Protein 3QWG (pdb70)

Secondary structure (DSSP, 8-state):
--HHHHHHHHHHHSS-TTT-SPPHHHHHHHHHHTT----HHHHHHHHHTSS----HHHHHHHHHHTTS-THHHH-HHHHHHHHHHHHHHHHH-/--HHHHHHHHHHH-S-TTT-PPPHHHHHHHHHHTT----HHHHHHHHTTS-----HHHHHHHHHHHTS-THHHH-HHHHHHHHHHHHHH-

Sequence (183 aa):
TTFAARLNRLFDTVYPPGRGPHTSAEVIAALKAEGITMSAPYLSQLRSSGNRTNPSGATMAALANFFRIKAAYFTDDEYYEKLDKELQWLCTMRTTFAARLNRLFDTVYPPGRGPHTSAEVIAALKAEGITMSAPYLSQLRSGNRTNPSGATMAALANFFRIKAAYFTDDEYYEKLDKELQWLC

InterPro domains:
  IPR001387 Cro/C1-type, helix-turn-helix domain [PS50943] (35-75)
  IPR010982 Lambda repressor-like, DNA-binding domain superfamily [G3DSA:1.10.260.40] (1-92)

Nearest PDB structures (foldseek):
  3qwg-assembly1_A  TM=1.011E+00  e=1.234E-15  Mycobacterium tuberculosis
  3qf3-assembly2_B  TM=9.499E-01  e=9.119E-14  Mycobacterium tuberculosis
  3r1f-assembly1_A  TM=9.410E-01  e=1.158E-13  Mycobacterium tuberculosis
  3r1f-assembly8_O  TM=9.699E-01  e=5.477E-13  Mycobacterium tuberculosis
  3qyx-assembly1_D  TM=9.529E-01  e=1.191E-12  Mycobacterium tuberculosis H37Rv

Structure (mmCIF, N/CA/C/O backbone):
data_3QWG
#
_entry.id   3QWG
#
_cell.length_a   46.460
_cell.length_b   55.370
_cell.length_c   76.550
_cell.angle_alpha   90.00
_cell.angle_beta   90.00
_cell.angle_gamma   90.00
#
_symmetry.space_group_name_H-M   'P 21 21 21'
#
loop_
_entity.id
_entity.type
_entity.pdbx_description
1 polymer 'ESX-1 secretion-associated regulator EspR'
2 water water
#
loop_
_atom_site.group_PDB
_atom_site.id
_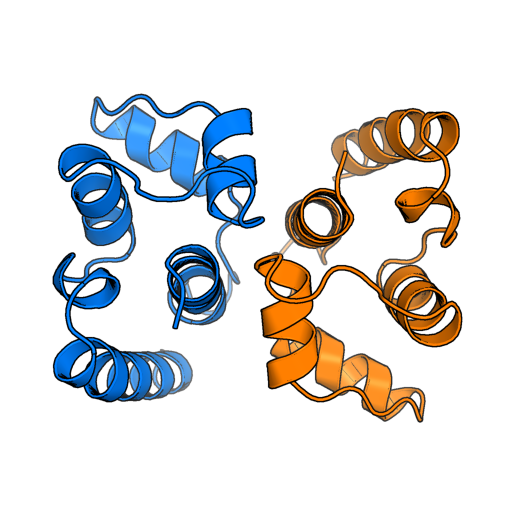atom_site.type_symbol
_atom_site.label_atom_id
_atom_site.label_alt_id
_atom_site.label_comp_id
_atom_site.label_asym_id
_atom_site.label_entity_id
_atom_site.label_seq_id
_atom_site.pdbx_PDB_ins_code
_atom_site.Cartn_x
_atom_site.Cartn_y
_atom_site.Cartn_z
_atom_site.occupancy
_atom_site.B_iso_or_equiv
_atom_site.auth_seq_id
_atom_site.auth_comp_id
_atom_site.auth_asym_id
_atom_site.auth_atom_id
_atom_site.pdbx_PDB_model_num
ATOM 1 N N . THR A 1 4 ? 10.612 -9.385 1.823 1.00 58.62 4 THR A N 1
ATOM 2 C CA . THR A 1 4 ? 10.439 -10.020 0.514 1.00 49.04 4 THR A CA 1
ATOM 3 C C . THR A 1 4 ? 11.464 -9.483 -0.494 1.00 39.14 4 THR A C 1
ATOM 4 O O . THR A 1 4 ? 11.633 -8.273 -0.651 1.00 35.23 4 THR A O 1
ATOM 8 N N . THR A 1 5 ? 12.155 -10.398 -1.163 1.00 36.38 5 THR A N 1
ATOM 9 C CA . THR A 1 5 ? 13.224 -10.043 -2.085 1.00 30.94 5 THR A CA 1
ATOM 10 C C . THR A 1 5 ? 12.667 -9.441 -3.380 1.00 25.49 5 THR A C 1
ATOM 11 O O . THR A 1 5 ? 11.476 -9.538 -3.660 1.00 26.89 5 THR A O 1
ATOM 15 N N . PHE A 1 6 ? 13.534 -8.821 -4.169 1.00 29.33 6 PHE A N 1
ATOM 16 C CA . PHE A 1 6 ? 13.098 -8.200 -5.409 1.00 23.01 6 PHE A CA 1
ATOM 17 C C . PHE A 1 6 ? 12.486 -9.214 -6.370 1.00 22.56 6 PHE A C 1
ATOM 18 O O . PHE A 1 6 ? 11.454 -8.939 -6.999 1.00 24.68 6 PHE A O 1
ATOM 26 N N . ALA A 1 7 ? 13.136 -10.370 -6.485 1.00 21.06 7 ALA A N 1
ATOM 27 C CA . ALA A 1 7 ? 12.693 -11.436 -7.374 1.00 29.60 7 ALA A CA 1
ATOM 28 C C . ALA A 1 7 ? 11.299 -11.948 -7.006 1.00 17.37 7 ALA A C 1
ATOM 29 O O . ALA A 1 7 ? 10.463 -12.171 -7.877 1.00 23.95 7 ALA A O 1
ATOM 31 N N . ALA A 1 8 ? 11.046 -12.149 -5.719 1.00 17.73 8 ALA A N 1
ATOM 32 C CA . ALA A 1 8 ? 9.729 -12.602 -5.308 1.00 18.18 8 ALA A CA 1
ATOM 33 C C . ALA A 1 8 ? 8.671 -11.549 -5.656 1.00 19.47 8 ALA A C 1
ATOM 34 O O . ALA A 1 8 ? 7.586 -11.877 -6.131 1.00 24.42 8 ALA A O 1
ATOM 36 N N . ARG A 1 9 ? 8.992 -10.282 -5.419 1.00 19.47 9 ARG A N 1
ATOM 37 C CA . ARG A 1 9 ? 8.068 -9.189 -5.720 1.00 19.78 9 ARG A CA 1
ATOM 38 C C . ARG A 1 9 ? 7.805 -9.085 -7.224 1.00 18.51 9 ARG A C 1
ATOM 39 O O . ARG A 1 9 ? 6.667 -8.926 -7.656 1.00 18.44 9 ARG A O 1
ATOM 47 N N . LEU A 1 10 ? 8.855 -9.186 -8.021 1.00 17.06 10 LEU A N 1
ATOM 48 C CA . LEU A 1 10 ? 8.692 -9.126 -9.475 1.00 19.63 10 LEU A CA 1
ATOM 49 C C . LEU A 1 10 ? 7.856 -10.313 -9.964 1.00 19.52 10 LEU A C 1
ATOM 50 O O . LEU A 1 10 ? 6.959 -10.148 -10.770 1.00 19.23 10 LEU A O 1
ATOM 55 N N . ASN A 1 11 ? 8.144 -11.504 -9.455 1.00 19.96 11 ASN A N 1
ATOM 56 C CA . ASN A 1 11 ? 7.373 -12.687 -9.839 1.00 18.96 11 ASN A CA 1
ATOM 57 C C . ASN A 1 11 ? 5.921 -12.549 -9.420 1.00 16.30 11 ASN A C 1
ATOM 58 O O . ASN A 1 11 ? 5.022 -13.020 -10.098 1.00 18.48 11 ASN A O 1
ATOM 63 N N . ARG A 1 12 ? 5.711 -11.899 -8.284 1.00 16.68 12 ARG A N 1
ATOM 64 C CA . ARG A 1 12 ? 4.370 -11.572 -7.822 1.00 16.89 12 ARG A CA 1
ATOM 65 C C . ARG A 1 12 ? 3.620 -10.735 -8.856 1.00 18.10 12 ARG A C 1
ATOM 66 O O . ARG A 1 12 ? 2.503 -11.048 -9.189 1.00 18.75 12 ARG A O 1
ATOM 74 N N . LEU A 1 13 ? 4.262 -9.701 -9.391 1.00 17.54 13 LEU A N 1
ATOM 75 C CA . LEU A 1 13 ? 3.650 -8.865 -10.434 1.00 16.81 13 LEU A CA 1
ATOM 76 C C . LEU A 1 13 ? 3.313 -9.677 -11.689 1.00 17.30 13 LEU A C 1
ATOM 77 O O . LEU A 1 13 ? 2.232 -9.560 -12.241 1.00 16.72 13 LEU A O 1
ATOM 82 N N . PHE A 1 14 ? 4.239 -10.522 -12.129 1.00 16.42 14 PHE A N 1
ATOM 83 C CA . PHE A 1 14 ? 3.963 -11.398 -13.267 1.00 18.42 14 PHE A CA 1
ATOM 84 C C . PHE A 1 14 ? 2.722 -12.245 -13.039 1.00 15.71 14 PHE A C 1
ATOM 85 O O . PHE A 1 14 ? 1.948 -12.479 -13.961 1.00 19.29 14 PHE A O 1
ATOM 93 N N . ASP A 1 15 ? 2.541 -12.696 -11.802 1.00 17.22 15 ASP A N 1
ATOM 94 C CA . ASP A 1 15 ? 1.420 -13.562 -11.449 1.00 21.08 15 ASP A CA 1
ATOM 95 C C . ASP A 1 15 ? 0.089 -12.831 -11.211 1.00 25.12 15 ASP A C 1
ATOM 96 O O . ASP A 1 15 ? -0.959 -13.463 -11.134 1.00 28.15 15 ASP A O 1
ATOM 101 N N . THR A 1 16 ? 0.118 -11.512 -11.065 1.00 18.73 16 THR A N 1
ATOM 102 C CA . THR A 1 16 ? -1.096 -10.811 -10.668 1.00 16.29 16 THR A CA 1
ATOM 103 C C . THR A 1 16 ? -1.503 -9.641 -11.565 1.00 26.89 16 THR A C 1
ATOM 104 O O . THR A 1 16 ? -2.655 -9.185 -11.508 1.00 28.22 16 THR A O 1
ATOM 108 N N . VAL A 1 17 ? -0.567 -9.136 -12.364 1.00 17.92 17 VAL A N 1
ATOM 109 C CA . VAL A 1 17 ? -0.879 -8.022 -13.259 1.00 19.27 17 VAL A CA 1
ATOM 110 C C . VAL A 1 17 ? -0.719 -8.484 -14.696 1.00 24.60 17 VAL A C 1
ATOM 111 O O . VAL A 1 17 ? 0.397 -8.577 -15.218 1.00 15.63 17 VAL A O 1
ATOM 115 N N . TYR A 1 18 ? -1.850 -8.777 -15.329 1.00 14.89 18 TYR A N 1
ATOM 116 C CA . TYR A 1 18 ? -1.842 -9.236 -16.714 1.00 14.66 18 TYR A CA 1
ATOM 117 C C . TYR A 1 18 ? -3.220 -9.083 -17.331 1.00 20.74 18 TYR A C 1
ATOM 118 O O . TYR A 1 18 ? -4.215 -8.934 -16.616 1.00 20.70 18 TYR A O 1
ATOM 127 N N . PRO A 1 19 ? -3.284 -9.156 -18.663 1.00 15.66 19 PRO A N 1
ATOM 128 C CA . PRO A 1 19 ? -4.565 -8.995 -19.351 1.00 17.41 19 PRO A CA 1
ATOM 129 C C . PRO A 1 19 ? -5.481 -10.176 -19.040 1.00 19.81 19 PRO A C 1
ATOM 130 O O . PRO A 1 19 ? -5.109 -11.321 -19.280 1.00 26.87 19 PRO A O 1
ATOM 134 N N . PRO A 1 20 ? -6.673 -9.897 -18.511 1.00 22.83 20 PRO A N 1
ATOM 135 C CA . PRO A 1 20 ? -7.610 -10.995 -18.241 1.00 27.74 20 PRO A CA 1
ATOM 136 C C . PRO A 1 20 ? -8.020 -11.617 -19.571 1.00 35.85 20 PRO A C 1
ATOM 137 O O . PRO A 1 20 ? -8.044 -10.936 -20.599 1.00 40.35 20 PRO A O 1
ATOM 141 N N . GLY A 1 21 ? -8.313 -12.903 -19.579 1.00 35.84 21 GLY A N 1
ATOM 142 C CA . GLY A 1 21 ? -8.563 -13.531 -20.858 1.00 62.60 21 GLY A CA 1
ATOM 143 C C . GLY A 1 21 ? -7.375 -13.300 -21.778 1.00 67.92 21 GLY A C 1
ATOM 144 O O . GLY A 1 21 ? -7.528 -13.004 -22.964 1.00 65.37 21 GLY A O 1
ATOM 145 N N . ARG A 1 22 ? -6.182 -13.392 -21.200 1.00 68.91 22 ARG A N 1
ATOM 146 C CA . ARG A 1 22 ? -4.972 -13.630 -21.969 1.00 62.83 22 ARG A CA 1
ATOM 147 C C . ARG A 1 22 ? -4.196 -14.507 -21.001 1.00 60.20 22 ARG A C 1
ATOM 148 O O . ARG A 1 22 ? -4.059 -15.698 -21.214 1.00 70.72 22 ARG A O 1
ATOM 156 N N . GLY A 1 23 ? -3.699 -13.921 -19.923 1.00 55.11 23 GLY A N 1
ATOM 157 C CA . GLY A 1 23 ? -2.839 -14.649 -19.008 1.00 34.04 23 GLY A CA 1
ATOM 158 C C . GLY A 1 23 ? -1.589 -13.842 -18.725 1.00 30.17 23 GLY A C 1
ATOM 159 O O . GLY A 1 23 ? -1.380 -12.800 -19.328 1.00 26.85 23 GLY A O 1
ATOM 160 N N . PRO A 1 24 ? -0.751 -14.327 -17.801 1.00 28.80 24 PRO A N 1
ATOM 161 C CA . PRO A 1 24 ? 0.483 -13.647 -17.421 1.00 31.10 24 PRO A CA 1
ATOM 162 C C . PRO A 1 24 ? 1.341 -13.293 -18.630 1.00 25.31 24 PRO A C 1
ATOM 163 O O . PRO A 1 24 ? 1.429 -14.060 -19.594 1.00 24.58 24 PRO A O 1
ATOM 167 N N . HIS A 1 25 ? 1.968 -12.150 -18.575 1.00 17.16 25 HIS A N 1
ATOM 168 C CA . HIS A 1 25 ? 2.905 -11.799 -19.594 1.00 19.15 25 HIS A CA 1
ATOM 169 C C . HIS A 1 25 ? 4.098 -12.749 -19.553 1.00 26.00 25 HIS A C 1
ATOM 170 O O . HIS A 1 25 ? 4.473 -13.176 -18.515 1.00 19.60 25 HIS A O 1
ATOM 177 N N . THR A 1 26 ? 4.704 -13.016 -20.701 1.00 18.80 26 THR A N 1
ATOM 178 C CA . THR A 1 26 ? 6.003 -13.682 -20.728 1.00 20.88 26 THR A CA 1
ATOM 179 C C . THR A 1 26 ? 7.116 -12.658 -20.507 1.00 22.05 26 THR A C 1
ATOM 180 O O . THR A 1 26 ? 6.942 -11.475 -20.765 1.00 19.17 26 THR A O 1
ATOM 184 N N . SER A 1 27 ? 8.273 -13.120 -20.044 1.00 22.44 27 SER A N 1
ATOM 185 C CA . SER A 1 27 ? 9.423 -12.244 -19.916 1.00 20.81 27 SER A CA 1
ATOM 186 C C . SER A 1 27 ? 9.681 -11.565 -21.262 1.00 22.65 27 SER A C 1
ATOM 187 O O . SER A 1 27 ? 9.961 -10.368 -21.324 1.00 21.55 27 SER A O 1
ATOM 190 N N . ALA A 1 28 ? 9.545 -12.330 -22.342 1.00 19.80 28 ALA A N 1
ATOM 191 C CA . ALA A 1 28 ? 9.785 -11.793 -23.676 1.00 22.29 28 ALA A CA 1
ATOM 192 C C . ALA A 1 28 ? 8.880 -10.603 -23.994 1.00 23.08 28 ALA A C 1
ATOM 193 O O . ALA A 1 28 ? 9.337 -9.628 -24.564 1.00 24.59 28 ALA A O 1
ATOM 195 N N . GLU A 1 29 ? 7.599 -10.692 -23.628 1.00 22.88 29 GLU A N 1
ATOM 196 C CA . GLU A 1 29 ? 6.644 -9.606 -23.880 1.00 23.03 29 GLU A CA 1
ATOM 197 C C . GLU A 1 29 ? 7.048 -8.344 -23.159 1.00 20.18 29 GLU A C 1
ATOM 198 O O . GLU A 1 29 ? 6.880 -7.224 -23.674 1.00 23.03 29 GLU A O 1
ATOM 204 N N . VAL A 1 30 ? 7.557 -8.517 -21.946 1.00 19.83 30 VAL A N 1
ATOM 205 C CA . VAL A 1 30 ? 8.012 -7.375 -21.174 1.00 20.13 30 VAL A CA 1
ATOM 206 C C . VAL A 1 30 ? 9.214 -6.706 -21.855 1.00 21.85 30 VAL A C 1
ATOM 207 O O . VAL A 1 30 ? 9.265 -5.485 -21.997 1.00 23.62 30 VAL A O 1
ATOM 211 N N . ILE A 1 31 ? 10.184 -7.512 -22.267 1.00 23.92 31 ILE A N 1
ATOM 212 C CA . ILE A 1 31 ? 11.351 -6.989 -22.984 1.00 26.81 31 ILE A CA 1
ATOM 213 C C . ILE A 1 31 ? 10.934 -6.238 -24.249 1.00 24.88 31 ILE A C 1
ATOM 214 O O . ILE A 1 31 ? 11.467 -5.174 -24.551 1.00 26.93 31 ILE A O 1
ATOM 219 N N . ALA A 1 32 ? 9.984 -6.806 -24.988 1.00 23.77 32 ALA A N 1
ATOM 220 C CA . ALA A 1 32 ? 9.455 -6.160 -26.185 1.00 25.27 32 ALA A CA 1
ATOM 221 C C . ALA A 1 32 ? 8.722 -4.860 -25.866 1.00 30.41 32 ALA A C 1
ATOM 222 O O . ALA A 1 32 ? 8.876 -3.874 -26.589 1.00 25.41 32 ALA A O 1
ATOM 224 N N . ALA A 1 33 ? 7.916 -4.864 -24.800 1.00 24.83 33 ALA A N 1
ATOM 225 C CA . ALA A 1 33 ? 7.184 -3.666 -24.390 1.00 20.73 33 ALA A CA 1
ATOM 226 C C . ALA A 1 33 ? 8.135 -2.567 -23.959 1.00 24.24 33 ALA A C 1
ATOM 227 O O . ALA A 1 33 ? 7.932 -1.408 -24.305 1.00 27.38 33 ALA A O 1
ATOM 229 N N . LEU A 1 34 ? 9.169 -2.928 -23.199 1.00 19.59 34 LEU A N 1
ATOM 230 C CA . LEU A 1 34 ? 10.215 -1.969 -22.835 1.00 23.29 34 LEU A CA 1
ATOM 231 C C . LEU A 1 34 ? 10.910 -1.421 -24.083 1.00 33.37 34 LEU A C 1
ATOM 232 O O . LEU A 1 34 ? 11.121 -0.206 -24.219 1.00 28.74 34 LEU A O 1
ATOM 237 N N . LYS A 1 35 ? 11.278 -2.319 -24.991 1.00 23.09 35 LYS A N 1
ATOM 238 C CA . LYS A 1 35 ? 11.941 -1.881 -26.220 1.00 29.46 35 LYS A CA 1
ATOM 239 C C . LYS A 1 35 ? 11.084 -0.862 -26.969 1.00 36.94 35 LYS A C 1
ATOM 240 O O . LYS A 1 35 ? 11.607 0.097 -27.518 1.00 30.60 35 LYS A O 1
ATOM 246 N N . ALA A 1 36 ? 9.768 -1.063 -26.976 1.00 32.82 36 ALA A N 1
ATOM 247 C CA . ALA A 1 36 ? 8.857 -0.141 -27.661 1.00 27.41 36 ALA A CA 1
ATOM 248 C C . ALA A 1 36 ? 8.878 1.266 -27.052 1.00 37.06 36 ALA A C 1
ATOM 249 O O . ALA A 1 36 ? 8.484 2.231 -27.697 1.00 37.95 36 ALA A O 1
ATOM 251 N N . GLU A 1 37 ? 9.358 1.372 -25.815 1.00 39.12 37 GLU A N 1
ATOM 252 C CA . GLU A 1 37 ? 9.437 2.651 -25.115 1.00 42.06 37 GLU A CA 1
ATOM 253 C C . GLU A 1 37 ? 10.869 3.181 -24.995 1.00 39.08 37 GLU A C 1
ATOM 254 O O . GLU A 1 37 ? 11.145 4.043 -24.163 1.00 41.93 37 GLU A O 1
ATOM 260 N N . GLY A 1 38 ? 11.777 2.657 -25.811 1.00 32.98 38 GLY A N 1
ATOM 261 C CA . GLY A 1 38 ? 13.145 3.147 -25.832 1.00 47.42 38 GLY A CA 1
ATOM 262 C C . GLY A 1 38 ? 14.030 2.576 -24.736 1.00 50.45 38 GLY A C 1
ATOM 263 O O . GLY A 1 38 ? 15.161 3.023 -24.536 1.00 47.82 38 GLY A O 1
ATOM 264 N N . ILE A 1 39 ? 13.520 1.572 -24.032 1.00 41.66 39 ILE A N 1
ATOM 265 C CA . ILE A 1 39 ? 14.248 0.981 -22.919 1.00 33.38 39 ILE A CA 1
ATOM 266 C C . ILE A 1 39 ? 14.802 -0.391 -23.276 1.00 38.90 39 ILE A C 1
ATOM 267 O O . ILE A 1 39 ? 14.047 -1.289 -23.675 1.00 33.51 39 ILE A O 1
ATOM 272 N N . THR A 1 40 ? 16.116 -0.546 -23.122 1.00 40.87 40 THR A N 1
ATOM 273 C CA . THR A 1 40 ? 16.793 -1.800 -23.437 1.00 44.65 40 THR A CA 1
ATOM 274 C C . THR A 1 40 ? 17.053 -2.651 -22.195 1.00 47.36 40 THR A C 1
ATOM 275 O O . THR A 1 40 ? 17.636 -2.184 -21.217 1.00 55.19 40 THR A O 1
ATOM 279 N N . MET A 1 41 ? 16.606 -3.902 -22.247 1.00 34.57 41 MET A N 1
ATOM 280 C CA . MET A 1 41 ? 16.849 -4.857 -21.175 1.00 37.07 41 MET A CA 1
ATOM 281 C C . MET A 1 41 ? 17.050 -6.219 -21.808 1.00 35.54 41 MET A C 1
ATOM 282 O O . MET A 1 41 ? 16.225 -6.667 -22.603 1.00 40.48 41 MET A O 1
ATOM 287 N N . SER A 1 42 ? 18.152 -6.874 -21.467 1.00 33.81 42 SER A N 1
ATOM 288 C CA . SER A 1 42 ? 18.467 -8.160 -22.071 1.00 34.01 42 SER A CA 1
ATOM 289 C C . SER A 1 42 ? 17.578 -9.238 -21.484 1.00 37.16 42 SER A C 1
ATOM 290 O O . SER A 1 42 ? 17.133 -9.133 -20.339 1.00 31.76 42 SER A O 1
ATOM 293 N N . ALA A 1 43 ? 17.317 -10.270 -22.280 1.00 30.84 43 ALA A N 1
ATOM 294 C CA . ALA A 1 43 ? 16.528 -11.407 -21.823 1.00 32.81 43 ALA A CA 1
ATOM 295 C C . ALA A 1 43 ? 17.251 -12.112 -20.684 1.00 30.38 43 ALA A C 1
ATOM 296 O O . ALA A 1 43 ? 16.633 -12.458 -19.691 1.00 29.09 43 ALA A O 1
ATOM 298 N N . PRO A 1 44 ? 18.573 -12.319 -20.820 1.00 29.99 44 PRO A N 1
ATOM 299 C CA . PRO A 1 44 ? 19.310 -12.937 -19.712 1.00 34.12 44 PRO A CA 1
ATOM 300 C C . PRO A 1 44 ? 19.239 -12.131 -18.408 1.00 31.33 44 PRO A C 1
ATOM 301 O O . PRO A 1 44 ? 19.251 -12.715 -17.328 1.00 26.72 44 PRO A O 1
ATOM 305 N N . TYR A 1 45 ? 19.204 -10.807 -18.489 1.00 28.53 45 TYR A N 1
ATOM 306 C CA . TYR A 1 45 ? 19.190 -10.026 -17.256 1.00 28.23 45 TYR A CA 1
ATOM 307 C C . TYR A 1 45 ? 17.827 -10.152 -16.565 1.00 25.73 45 TYR A C 1
ATOM 308 O O . TYR A 1 45 ? 17.765 -10.337 -15.357 1.00 27.63 45 TYR A O 1
ATOM 317 N N . LEU A 1 46 ? 16.745 -10.061 -17.338 1.00 22.72 46 LEU A N 1
ATOM 318 C CA . LEU A 1 46 ? 15.403 -10.239 -16.783 1.00 24.15 46 LEU A CA 1
ATOM 319 C C . LEU A 1 46 ? 15.283 -11.606 -16.100 1.00 23.91 46 LEU A C 1
ATOM 320 O O . LEU A 1 46 ? 14.716 -11.702 -15.031 1.00 22.14 46 LEU A O 1
ATOM 325 N N . SER A 1 47 ? 15.846 -12.652 -16.701 1.00 27.22 47 SER A N 1
ATOM 326 C CA . SER A 1 47 ? 15.817 -13.987 -16.087 1.00 21.48 47 SER A CA 1
ATOM 327 C C . SER A 1 47 ? 16.628 -14.015 -14.791 1.00 25.97 47 SER A C 1
ATOM 328 O O . SER A 1 47 ? 16.223 -14.641 -13.810 1.00 21.93 47 SER A O 1
ATOM 331 N N . GLN A 1 48 ? 17.790 -13.354 -14.797 1.00 22.65 48 GLN A N 1
ATOM 332 C CA . GLN A 1 48 ? 18.600 -13.218 -13.585 1.00 23.54 48 GLN A CA 1
ATOM 333 C C . GLN A 1 48 ? 17.860 -12.497 -12.464 1.00 32.35 48 GLN A C 1
ATOM 334 O O . GLN A 1 48 ? 17.900 -12.917 -11.306 1.00 26.94 48 GLN A O 1
ATOM 340 N N . LEU A 1 49 ? 17.171 -11.418 -12.808 1.00 27.85 49 LEU A N 1
ATOM 341 C CA . LEU A 1 49 ? 16.343 -10.713 -11.835 1.00 20.94 49 LEU A CA 1
ATOM 342 C C . LEU A 1 49 ? 15.224 -11.596 -11.285 1.00 31.25 49 LEU A C 1
ATOM 343 O O . LEU A 1 49 ? 15.025 -11.654 -10.074 1.00 26.61 49 LEU A O 1
ATOM 348 N N . ARG A 1 50 ? 14.488 -12.277 -12.169 1.00 18.18 50 ARG A N 1
ATOM 349 C CA . ARG A 1 50 ? 13.403 -13.163 -11.723 1.00 16.78 50 ARG A CA 1
ATOM 350 C C . ARG A 1 50 ? 13.840 -14.384 -10.908 1.00 18.75 50 ARG A C 1
ATOM 351 O O . ARG A 1 50 ? 13.051 -14.920 -10.125 1.00 23.17 50 ARG A O 1
ATOM 359 N N . SER A 1 51 ? 15.078 -14.831 -11.119 1.00 23.56 51 SER A N 1
ATOM 360 C CA A SER A 1 51 ? 15.559 -16.062 -10.501 0.46 23.20 51 SER A CA 1
ATOM 361 C CA B SER A 1 51 ? 15.577 -16.063 -10.518 0.54 23.17 51 SER A CA 1
ATOM 362 C C . SER A 1 51 ? 16.416 -15.802 -9.272 1.00 25.45 51 SER A C 1
ATOM 363 O O . SER A 1 51 ? 16.872 -16.730 -8.628 1.00 21.58 51 SER A O 1
ATOM 368 N N . GLY A 1 52 ? 16.623 -14.532 -8.951 1.00 24.71 52 GLY A N 1
ATOM 369 C CA . GLY A 1 52 ? 17.408 -14.159 -7.790 1.00 26.38 52 GLY A CA 1
ATOM 370 C C . GLY A 1 52 ? 18.912 -14.223 -8.010 1.00 35.26 52 GLY A C 1
ATOM 371 O O . GLY A 1 52 ? 19.679 -14.165 -7.055 1.00 32.02 52 GLY A O 1
ATOM 372 N N . ASN A 1 53 ? 19.333 -14.355 -9.266 1.00 31.74 53 ASN A N 1
ATOM 373 C CA . ASN A 1 53 ? 20.758 -14.467 -9.588 1.00 32.69 53 ASN A CA 1
ATOM 374 C C . ASN A 1 53 ? 21.424 -13.108 -9.576 1.00 36.80 53 ASN A C 1
ATOM 375 O O . ASN A 1 53 ? 22.583 -12.975 -9.201 1.00 38.15 53 ASN A O 1
ATOM 380 N N . ARG A 1 54 ?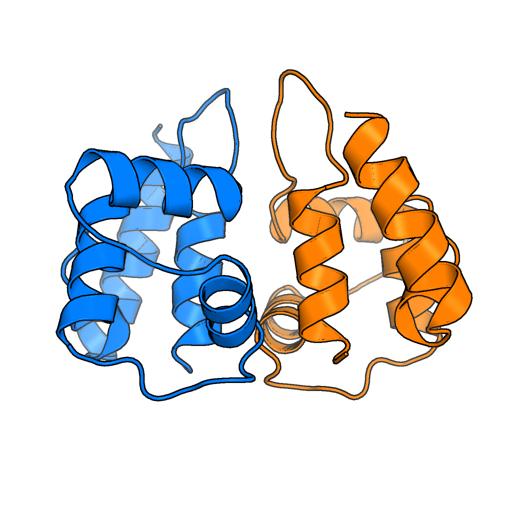 20.678 -12.097 -10.006 1.00 36.33 54 ARG A N 1
ATOM 381 C CA . ARG A 1 54 ? 21.120 -10.722 -9.865 1.00 40.14 54 ARG A CA 1
ATOM 382 C C . ARG A 1 54 ? 20.125 -9.991 -8.980 1.00 36.26 54 ARG A C 1
ATOM 383 O O . ARG A 1 54 ? 18.939 -9.931 -9.283 1.00 35.37 54 ARG A O 1
ATOM 391 N N . THR A 1 55 ? 20.612 -9.454 -7.869 1.00 36.70 55 THR A N 1
ATOM 392 C CA . THR A 1 55 ? 19.781 -8.650 -6.994 1.00 50.20 55 THR A CA 1
ATOM 393 C C . THR A 1 55 ? 20.267 -7.208 -7.084 1.00 54.78 55 THR A C 1
ATOM 394 O O . THR A 1 55 ? 21.214 -6.903 -7.815 1.00 54.80 55 THR A O 1
ATOM 398 N N . ASN A 1 56 ? 19.612 -6.314 -6.361 1.00 48.27 56 ASN A N 1
ATOM 399 C CA . ASN A 1 56 ? 19.989 -4.911 -6.419 1.00 49.57 56 ASN A CA 1
ATOM 400 C C . ASN A 1 56 ? 19.949 -4.308 -7.830 1.00 42.35 56 ASN A C 1
ATOM 401 O O . ASN A 1 56 ? 20.931 -3.732 -8.294 1.00 45.82 56 ASN A O 1
ATOM 406 N N . PRO A 1 57 ? 18.802 -4.423 -8.513 1.00 27.21 57 PRO A N 1
ATOM 407 C CA . PRO A 1 57 ? 18.628 -3.664 -9.756 1.00 26.96 57 PRO A CA 1
ATOM 408 C C . PRO A 1 57 ? 18.749 -2.151 -9.502 1.00 28.26 57 PRO A C 1
ATOM 409 O O . PRO A 1 57 ? 18.467 -1.681 -8.401 1.00 26.72 57 PRO A O 1
ATOM 413 N N . SER A 1 58 ? 19.143 -1.401 -10.522 1.00 26.96 58 SER A N 1
ATOM 414 C CA . SER A 1 58 ? 19.187 0.055 -10.436 1.00 34.21 58 SER A CA 1
ATOM 415 C C . SER A 1 58 ? 17.795 0.668 -10.321 1.00 40.91 58 SER A C 1
ATOM 416 O O . SER A 1 58 ? 16.773 0.003 -10.539 1.00 36.62 58 SER A O 1
ATOM 419 N N . GLY A 1 59 ? 17.774 1.957 -10.002 1.00 33.03 59 GLY A N 1
ATOM 420 C CA . GLY A 1 59 ? 16.551 2.722 -9.956 1.00 28.19 59 GLY A CA 1
ATOM 421 C C . GLY A 1 59 ? 15.859 2.715 -11.302 1.00 35.67 59 GLY A C 1
ATOM 422 O O . GLY A 1 59 ? 14.637 2.564 -11.376 1.00 28.18 59 GLY A O 1
ATOM 423 N N . ALA A 1 60 ? 16.642 2.866 -12.368 1.00 32.04 60 ALA A N 1
ATOM 424 C CA . ALA A 1 60 ? 16.091 2.980 -13.714 1.00 35.37 60 ALA A CA 1
ATOM 425 C C . ALA A 1 60 ? 15.384 1.694 -14.122 1.00 27.89 60 ALA A C 1
ATOM 426 O O . ALA A 1 60 ? 14.319 1.724 -14.736 1.00 32.95 60 ALA A O 1
ATOM 428 N N . THR A 1 61 ? 15.986 0.572 -13.762 1.00 26.03 61 THR A N 1
ATOM 429 C CA . THR A 1 61 ? 15.417 -0.741 -14.019 1.00 28.01 61 THR A CA 1
ATOM 430 C C . THR A 1 61 ? 14.106 -0.966 -13.272 1.00 28.57 61 THR A C 1
ATOM 431 O O . THR 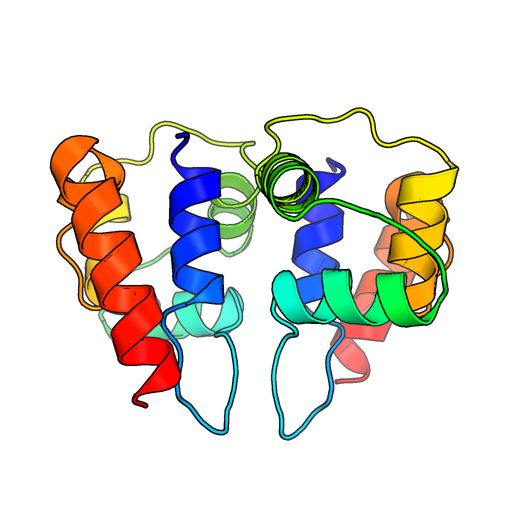A 1 61 ? 13.111 -1.376 -13.863 1.00 22.58 61 THR A O 1
ATOM 435 N N . MET A 1 62 ? 14.110 -0.706 -11.970 1.00 26.25 62 MET A N 1
ATOM 436 C CA . MET A 1 62 ? 12.891 -0.849 -11.171 1.00 21.35 62 MET A CA 1
ATOM 437 C C . MET A 1 62 ? 11.784 0.059 -11.715 1.00 25.88 62 MET A C 1
ATOM 438 O O . MET A 1 62 ? 10.620 -0.340 -11.829 1.00 28.28 62 MET A O 1
ATOM 443 N N . ALA A 1 63 ? 12.159 1.281 -12.076 1.00 27.49 63 ALA A N 1
ATOM 444 C CA . ALA A 1 63 ? 11.215 2.209 -12.692 1.00 26.22 63 ALA A CA 1
ATOM 445 C C . ALA A 1 63 ? 10.634 1.663 -14.000 1.00 19.99 63 ALA A C 1
ATOM 446 O O . ALA A 1 63 ? 9.433 1.745 -14.224 1.00 25.22 63 ALA A O 1
ATOM 448 N N . ALA A 1 64 ? 11.486 1.104 -14.855 1.00 24.61 64 ALA A N 1
ATOM 449 C CA . ALA A 1 64 ? 11.025 0.576 -16.135 1.00 22.55 64 ALA A CA 1
ATOM 450 C C . ALA A 1 64 ? 10.022 -0.560 -15.929 1.00 20.17 64 ALA A C 1
ATOM 451 O O . ALA A 1 64 ? 9.005 -0.619 -16.606 1.00 23.41 64 ALA A O 1
ATOM 453 N N . LEU A 1 65 ? 10.346 -1.479 -15.024 1.00 22.64 65 LEU A N 1
ATOM 454 C CA . LEU A 1 65 ? 9.469 -2.612 -14.723 1.00 28.92 65 LEU A CA 1
ATOM 455 C C . LEU A 1 65 ? 8.195 -2.129 -14.060 1.00 15.24 65 LEU A C 1
ATOM 456 O O . LEU A 1 65 ? 7.109 -2.584 -14.392 1.00 18.97 65 LEU A O 1
ATOM 461 N N . ALA A 1 66 ? 8.333 -1.198 -13.114 1.00 18.70 66 ALA A N 1
ATOM 462 C CA . ALA A 1 66 ? 7.156 -0.627 -12.457 1.00 18.55 66 ALA A CA 1
ATOM 463 C C . ALA A 1 66 ? 6.245 0.027 -13.482 1.00 25.58 66 ALA A C 1
ATOM 464 O O . ALA A 1 66 ? 5.037 -0.148 -13.430 1.00 20.50 66 ALA A O 1
ATOM 466 N N . ASN A 1 67 ? 6.816 0.785 -14.417 1.00 17.32 67 ASN A N 1
ATOM 467 C CA . ASN A 1 67 ? 5.987 1.442 -15.416 1.00 18.00 67 ASN A CA 1
ATOM 468 C C . ASN A 1 67 ? 5.213 0.422 -16.239 1.00 18.43 67 ASN A C 1
ATOM 469 O O . ASN A 1 67 ? 4.019 0.593 -16.490 1.00 22.54 67 ASN A O 1
ATOM 474 N N . PHE A 1 68 ? 5.886 -0.653 -16.624 1.00 14.99 68 PHE A N 1
ATOM 475 C CA . PHE A 1 68 ? 5.234 -1.680 -17.410 1.00 19.85 68 PHE A CA 1
ATOM 476 C C . PHE A 1 68 ? 4.030 -2.259 -16.666 1.00 21.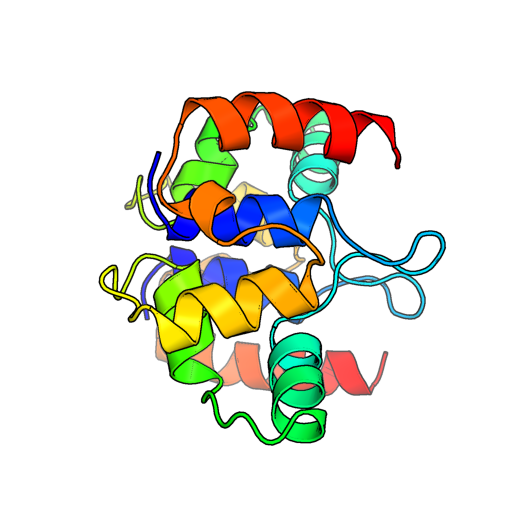67 68 PHE A C 1
ATOM 477 O O . PHE A 1 68 ? 2.978 -2.461 -17.261 1.00 16.04 68 PHE A O 1
ATOM 485 N N . PHE A 1 69 ? 4.202 -2.551 -15.375 1.00 16.06 69 PHE A N 1
ATOM 486 C CA . PHE A 1 69 ? 3.113 -3.112 -14.566 1.00 16.59 69 PHE A CA 1
ATOM 487 C C . PHE A 1 69 ? 2.145 -2.041 -14.022 1.00 18.33 69 PHE A C 1
ATOM 488 O O . PHE A 1 69 ? 1.221 -2.340 -13.279 1.00 18.51 69 PHE A O 1
ATOM 496 N N . ARG A 1 70 ? 2.370 -0.787 -14.422 1.00 19.48 70 ARG A N 1
ATOM 497 C CA . ARG A 1 70 ? 1.596 0.352 -13.935 1.00 15.19 70 ARG A CA 1
ATOM 498 C C . ARG A 1 70 ? 1.521 0.419 -12.414 1.00 24.25 70 ARG A C 1
ATOM 499 O O . ARG A 1 70 ? 0.440 0.487 -11.841 1.00 14.75 70 ARG A O 1
ATOM 507 N N . ILE A 1 71 ? 2.678 0.425 -11.767 1.00 15.29 71 ILE A N 1
ATOM 508 C CA . ILE A 1 71 ? 2.712 0.584 -10.325 1.00 15.66 71 ILE A CA 1
ATOM 509 C C . ILE A 1 71 ? 3.878 1.490 -10.006 1.00 21.03 71 ILE A C 1
ATOM 510 O O . ILE A 1 71 ? 4.761 1.673 -10.846 1.00 20.22 71 ILE A O 1
ATOM 515 N N . LYS A 1 72 ? 3.898 2.053 -8.799 1.00 23.70 72 LYS A N 1
ATOM 516 C CA . LYS A 1 72 ? 5.076 2.782 -8.342 1.00 24.16 72 LYS A CA 1
ATOM 517 C C . LYS A 1 72 ? 6.189 1.825 -7.942 1.00 31.40 72 LYS A C 1
ATOM 518 O O . LYS A 1 72 ? 5.923 0.744 -7.405 1.00 21.79 72 LYS A O 1
ATOM 524 N N . ALA A 1 73 ? 7.435 2.227 -8.189 1.00 25.20 73 ALA A N 1
ATOM 525 C CA . ALA A 1 73 ? 8.576 1.380 -7.840 1.00 30.44 73 ALA A CA 1
ATOM 526 C C . ALA A 1 73 ? 8.712 1.175 -6.325 1.00 33.88 73 ALA A C 1
ATOM 527 O O . ALA A 1 73 ? 9.415 0.269 -5.882 1.00 29.66 73 ALA A O 1
ATOM 529 N N . ALA A 1 74 ? 8.027 2.007 -5.540 1.00 28.85 74 ALA A N 1
ATOM 530 C CA . ALA A 1 74 ? 7.989 1.838 -4.081 1.00 30.67 74 ALA A CA 1
ATOM 531 C C . ALA A 1 74 ? 7.462 0.451 -3.703 1.00 26.96 74 ALA A C 1
ATOM 532 O O . ALA A 1 74 ? 7.625 -0.013 -2.582 1.00 34.41 74 ALA A O 1
ATOM 534 N N . TYR A 1 75 ? 6.812 -0.199 -4.662 1.00 25.02 75 TYR A N 1
ATOM 535 C CA . TYR A 1 75 ? 6.348 -1.565 -4.500 1.00 26.75 75 TYR A CA 1
ATOM 536 C C . TYR A 1 75 ? 7.534 -2.476 -4.217 1.00 27.78 75 TYR A C 1
ATOM 537 O O . TYR A 1 75 ? 7.433 -3.431 -3.448 1.00 26.60 75 TYR A O 1
ATOM 546 N N . PHE A 1 76 ? 8.662 -2.168 -4.845 1.00 25.02 76 PHE A N 1
ATOM 547 C CA . PHE A 1 76 ? 9.872 -2.956 -4.680 1.00 18.00 76 PHE A CA 1
ATOM 548 C C . PHE A 1 76 ? 10.686 -2.584 -3.441 1.00 30.19 76 PHE A C 1
ATOM 549 O O . PHE A 1 76 ? 11.494 -3.372 -2.975 1.00 35.88 76 PHE A O 1
ATOM 557 N N . THR A 1 77 ? 10.478 -1.385 -2.913 1.00 31.13 77 THR A N 1
ATOM 558 C CA . THR A 1 77 ? 11.397 -0.834 -1.918 1.00 34.93 77 THR A CA 1
ATOM 559 C C . THR A 1 77 ? 10.758 -0.500 -0.565 1.00 38.38 77 THR A C 1
ATOM 560 O O . THR A 1 77 ? 11.464 -0.232 0.406 1.00 45.94 77 THR A O 1
ATOM 564 N N . ASP A 1 78 ? 9.431 -0.520 -0.506 1.00 35.14 78 ASP A N 1
ATOM 565 C CA . ASP A 1 78 ? 8.703 -0.147 0.702 1.00 39.27 78 ASP A CA 1
ATOM 566 C C . ASP A 1 78 ? 7.791 -1.286 1.151 1.00 41.56 78 ASP A C 1
ATOM 567 O O . ASP A 1 78 ? 6.797 -1.591 0.489 1.00 38.89 78 ASP A O 1
ATOM 572 N N . ASP A 1 79 ? 8.134 -1.908 2.277 1.00 41.15 79 ASP A N 1
ATOM 573 C CA . ASP A 1 79 ? 7.389 -3.055 2.794 1.00 45.84 79 ASP A CA 1
ATOM 574 C C . ASP A 1 79 ? 5.903 -2.780 3.009 1.00 33.72 79 ASP A C 1
ATOM 575 O O . ASP A 1 79 ? 5.061 -3.511 2.498 1.00 39.50 79 ASP A O 1
ATOM 580 N N . GLU A 1 80 ? 5.591 -1.726 3.754 1.00 40.35 80 GLU A N 1
ATOM 581 C CA . GLU A 1 80 ? 4.208 -1.364 4.057 1.00 49.87 80 GLU A CA 1
ATOM 582 C C . GLU A 1 80 ? 3.412 -1.220 2.769 1.00 44.96 80 GLU A C 1
ATOM 583 O O . GLU A 1 80 ? 2.327 -1.783 2.614 1.00 45.08 80 GLU A O 1
ATOM 589 N N . TYR A 1 81 ? 3.968 -0.435 1.855 1.00 37.25 81 TYR A N 1
ATOM 590 C CA . TYR A 1 81 ? 3.342 -0.157 0.580 1.00 33.71 81 TYR A CA 1
ATOM 591 C C . TYR A 1 81 ? 3.157 -1.430 -0.247 1.00 30.84 81 TYR A C 1
ATOM 592 O O . TYR A 1 81 ? 2.082 -1.672 -0.796 1.00 30.03 81 TYR A O 1
ATOM 601 N N . TYR A 1 82 ? 4.211 -2.239 -0.329 1.00 35.54 82 TYR A N 1
ATOM 602 C CA . TYR A 1 82 ? 4.161 -3.496 -1.071 1.00 33.86 82 TYR A CA 1
ATOM 603 C C . TYR A 1 82 ? 2.997 -4.366 -0.624 1.00 30.84 82 TYR A C 1
ATOM 604 O O . TYR A 1 82 ? 2.227 -4.864 -1.445 1.00 32.31 82 TYR A O 1
ATOM 613 N N . GLU A 1 83 ? 2.876 -4.548 0.687 1.00 34.31 83 GLU A N 1
AT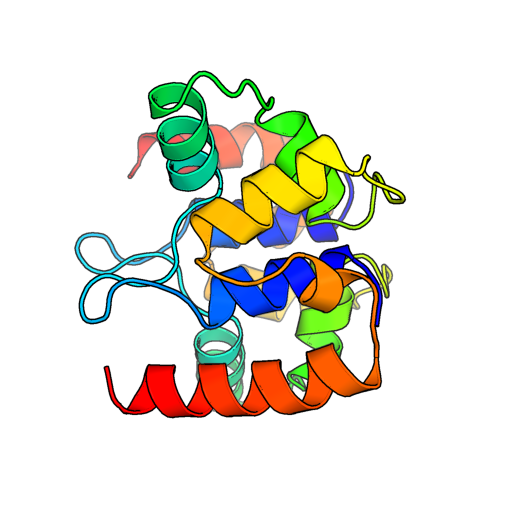OM 614 C CA . GLU A 1 83 ? 1.876 -5.454 1.240 1.00 35.47 83 GLU A CA 1
ATOM 615 C C . GLU A 1 83 ? 0.452 -5.007 0.962 1.00 35.40 83 GLU A C 1
ATOM 616 O O . GLU A 1 83 ? -0.390 -5.830 0.605 1.00 40.61 83 GLU A O 1
ATOM 622 N N . LYS A 1 84 ? 0.189 -3.711 1.111 1.00 32.52 84 LYS A N 1
ATOM 623 C CA . LYS A 1 84 ? -1.147 -3.181 0.854 1.00 35.98 84 LYS A CA 1
ATOM 624 C C . LYS A 1 84 ? -1.464 -3.223 -0.638 1.00 28.22 84 LYS A C 1
ATOM 625 O O . LYS A 1 84 ? -2.528 -3.683 -1.036 1.00 30.06 84 LYS A O 1
ATOM 631 N N . LEU A 1 85 ? -0.531 -2.757 -1.462 1.00 27.47 85 LEU A N 1
ATOM 632 C CA . LEU A 1 85 ? -0.743 -2.723 -2.907 1.00 29.46 85 LEU A CA 1
ATOM 633 C C . LEU A 1 85 ? -0.880 -4.122 -3.488 1.00 32.94 85 LEU A C 1
ATOM 634 O O . LEU A 1 85 ? -1.723 -4.344 -4.338 1.00 29.43 85 LEU A O 1
ATOM 639 N N . ASP A 1 86 ? -0.045 -5.057 -3.045 1.00 30.59 86 ASP A N 1
ATOM 640 C CA . ASP A 1 86 ? -0.148 -6.428 -3.534 1.00 30.25 86 ASP A CA 1
ATOM 641 C C . ASP A 1 86 ? -1.577 -6.920 -3.338 1.00 27.26 86 ASP A C 1
ATOM 642 O O . ASP A 1 86 ? -2.152 -7.559 -4.216 1.00 26.85 86 ASP A O 1
ATOM 647 N N . LYS A 1 87 ? -2.150 -6.607 -2.179 1.00 27.59 87 LYS A N 1
ATOM 648 C CA . LYS A 1 87 ? -3.514 -7.013 -1.873 1.00 27.49 87 LYS A CA 1
ATOM 649 C C . LYS A 1 87 ? -4.523 -6.340 -2.788 1.00 26.62 87 LYS A C 1
ATOM 650 O O . LYS A 1 87 ? -5.456 -6.985 -3.257 1.00 26.34 87 LYS A O 1
ATOM 656 N N . GLU A 1 88 ? -4.347 -5.044 -3.037 1.00 26.21 88 GLU A N 1
ATOM 657 C CA . GLU A 1 88 ? -5.223 -4.336 -3.967 1.00 25.74 88 GLU A CA 1
ATOM 658 C C . GLU A 1 88 ? -5.117 -4.899 -5.398 1.00 29.70 88 GLU A C 1
ATOM 659 O O . GLU A 1 88 ? -6.120 -5.003 -6.109 1.00 26.32 88 GLU A O 1
ATOM 665 N N . LEU A 1 89 ? -3.906 -5.260 -5.813 1.00 25.03 89 LEU A N 1
ATOM 666 C CA . LEU A 1 89 ? -3.686 -5.805 -7.157 1.00 24.59 89 LEU A CA 1
ATOM 667 C C . LEU A 1 89 ? -4.369 -7.170 -7.292 1.00 36.03 89 LEU A C 1
ATOM 668 O O . LEU A 1 89 ? -5.042 -7.452 -8.287 1.00 24.20 89 LEU A O 1
ATOM 673 N N . GLN A 1 90 ? -4.199 -8.013 -6.278 1.00 27.10 90 GLN A N 1
ATOM 674 C CA . GLN A 1 90 ? -4.885 -9.300 -6.231 1.00 30.98 90 GLN A CA 1
ATOM 675 C C . GLN A 1 90 ? -6.380 -9.140 -6.427 1.00 31.52 90 GLN A C 1
ATOM 676 O O . GLN A 1 90 ? -7.004 -9.935 -7.122 1.00 28.93 90 GLN A O 1
ATOM 682 N N . TRP A 1 91 ? -6.952 -8.133 -5.770 1.00 26.87 91 TRP A N 1
ATOM 683 C CA . TRP A 1 91 ? -8.385 -7.896 -5.823 1.00 32.10 91 TRP A CA 1
ATOM 684 C C . TRP A 1 91 ? -8.791 -7.354 -7.179 1.00 33.55 91 TRP A C 1
ATOM 685 O O . TRP A 1 91 ? -9.809 -7.755 -7.736 1.00 38.22 91 TRP A O 1
ATOM 696 N N . LEU A 1 92 ? -7.998 -6.436 -7.710 1.00 38.44 92 LEU A N 1
ATOM 697 C CA . LEU A 1 92 ? -8.267 -5.932 -9.047 1.00 38.27 92 LEU A CA 1
ATOM 698 C C . LEU A 1 92 ? -8.130 -7.053 -10.070 1.00 38.19 92 LEU A C 1
ATOM 699 O O . LEU A 1 92 ? -8.818 -7.054 -11.090 1.00 50.64 92 LEU A O 1
ATOM 704 N N . CYS A 1 93 ? -7.247 -8.009 -9.792 1.00 38.18 93 CYS A N 1
ATOM 705 C CA . CYS A 1 93 ? -7.043 -9.146 -10.693 1.00 39.08 93 CYS A CA 1
ATOM 706 C C . CYS A 1 93 ? -8.327 -9.973 -10.816 1.00 42.09 93 CYS A C 1
ATOM 707 O O . CYS A 1 93 ? -8.770 -10.280 -11.921 1.00 39.66 93 CYS A O 1
ATOM 710 N N . THR A 1 94 ? -8.945 -10.305 -9.684 1.00 47.18 94 THR A N 1
ATOM 711 C CA . THR A 1 94 ? -10.224 -11.014 -9.710 1.00 51.44 94 THR A CA 1
ATOM 712 C C . THR A 1 94 ? -11.331 -10.168 -10.351 1.00 57.83 94 THR A C 1
ATOM 713 O O . THR A 1 94 ? -12.214 -10.694 -11.033 1.00 55.19 94 THR A O 1
ATOM 717 N N . MET A 1 95 ? -11.288 -8.859 -10.118 1.00 55.10 95 MET A N 1
ATOM 718 C CA . MET A 1 95 ? -12.247 -7.935 -10.723 1.00 49.92 95 MET A CA 1
ATOM 719 C C . MET A 1 95 ? -12.136 -7.881 -12.259 1.00 48.98 95 MET A C 1
ATOM 720 O O . MET A 1 95 ? -13.141 -7.784 -12.959 1.00 53.52 95 MET A O 1
ATOM 725 N N . ARG A 1 96 ? -10.910 -7.947 -12.770 1.00 50.28 96 ARG A N 1
ATOM 726 C CA . ARG A 1 96 ? -10.666 -7.864 -14.208 1.00 45.14 96 ARG A CA 1
ATOM 727 C C . ARG A 1 96 ? -11.295 -9.037 -14.967 1.00 57.29 96 ARG A C 1
ATOM 728 O O . ARG A 1 96 ? -11.486 -10.124 -14.409 1.00 67.46 96 ARG A O 1
ATOM 736 N N . THR B 1 4 ? 22.961 -23.703 -15.232 1.00 57.44 4 THR B N 1
ATOM 737 C CA . THR B 1 4 ? 22.063 -22.638 -14.804 1.00 51.06 4 THR B CA 1
ATOM 738 C C . THR B 1 4 ? 21.191 -23.112 -13.630 1.00 45.91 4 THR B C 1
ATOM 739 O O . THR B 1 4 ? 20.955 -24.310 -13.445 1.00 38.43 4 THR B O 1
ATOM 743 N N . THR B 1 5 ? 20.736 -22.164 -12.822 1.00 40.35 5 THR B N 1
ATOM 744 C CA . THR B 1 5 ? 20.122 -22.485 -11.537 1.00 35.51 5 THR B CA 1
ATOM 745 C C . THR B 1 5 ? 18.714 -23.064 -11.672 1.00 24.78 5 THR B C 1
ATOM 746 O O . THR B 1 5 ? 18.092 -22.971 -12.724 1.00 23.70 5 THR B O 1
ATOM 750 N N . PHE B 1 6 ? 18.208 -23.663 -10.601 1.00 27.31 6 PHE B N 1
ATOM 751 C CA . PHE B 1 6 ? 16.884 -24.277 -10.642 1.00 25.46 6 PHE B CA 1
ATOM 752 C C . PHE B 1 6 ? 15.775 -23.257 -10.901 1.00 24.50 6 PHE B C 1
ATOM 753 O O . PHE B 1 6 ? 14.833 -23.526 -11.638 1.00 23.21 6 PHE B O 1
ATOM 761 N N . ALA B 1 7 ? 15.867 -22.122 -10.226 1.00 18.99 7 ALA B N 1
ATOM 762 C CA . ALA B 1 7 ? 14.933 -21.025 -10.379 1.00 22.97 7 ALA B CA 1
ATOM 763 C C . ALA B 1 7 ? 14.848 -20.567 -11.829 1.00 19.15 7 ALA B C 1
ATOM 764 O O . ALA B 1 7 ? 13.762 -20.364 -12.355 1.00 20.12 7 ALA B O 1
ATOM 766 N N . ALA B 1 8 ? 16.001 -20.403 -12.462 1.00 24.50 8 ALA B N 1
ATOM 767 C CA . ALA B 1 8 ? 16.062 -19.957 -13.846 1.00 26.75 8 ALA B CA 1
ATOM 768 C C . ALA B 1 8 ? 15.404 -20.966 -14.781 1.00 25.46 8 ALA B C 1
ATOM 769 O O . ALA B 1 8 ? 14.690 -20.584 -15.706 1.00 20.29 8 ALA B O 1
ATOM 771 N N . ARG B 1 9 ? 15.650 -22.251 -14.546 1.00 21.30 9 ARG B N 1
ATOM 772 C CA . ARG B 1 9 ? 15.046 -23.291 -15.388 1.00 18.85 9 ARG B CA 1
ATOM 773 C C . ARG B 1 9 ? 13.553 -23.435 -15.121 1.00 20.90 9 ARG B C 1
ATOM 774 O O . ARG B 1 9 ? 12.780 -23.654 -16.037 1.00 19.71 9 ARG B O 1
ATOM 782 N N . LEU B 1 10 ? 13.141 -23.335 -13.861 1.00 25.06 10 LEU B N 1
ATOM 783 C CA . LEU B 1 10 ? 11.707 -23.335 -13.563 1.00 18.50 10 LEU B CA 1
ATOM 784 C C . LEU B 1 10 ? 10.983 -22.174 -14.258 1.00 19.45 10 LEU B C 1
ATOM 785 O O . LEU B 1 10 ? 9.933 -22.367 -14.875 1.00 20.31 10 LEU B O 1
ATOM 790 N N . ASN B 1 11 ? 11.527 -20.966 -14.138 1.00 15.69 11 ASN B N 1
ATOM 791 C CA . ASN B 1 11 ? 10.892 -19.799 -14.763 1.00 15.86 11 ASN B CA 1
ATOM 792 C C . ASN B 1 11 ? 10.890 -19.879 -16.278 1.00 15.63 11 ASN B C 1
ATOM 793 O O . ASN B 1 11 ? 9.985 -19.376 -16.931 1.00 18.43 11 ASN B O 1
ATOM 798 N N . ARG B 1 12 ? 11.920 -20.502 -16.826 1.00 17.62 12 ARG B N 1
ATOM 799 C CA . ARG B 1 12 ? 11.998 -20.790 -18.261 1.00 15.96 12 ARG B CA 1
ATOM 800 C C . ARG B 1 12 ? 10.790 -21.642 -18.663 1.00 21.16 12 ARG B C 1
ATOM 801 O O . ARG B 1 12 ? 10.121 -21.364 -19.656 1.00 18.66 12 ARG B O 1
ATOM 809 N N . LEU B 1 13 ? 10.507 -22.679 -17.883 1.00 16.00 13 LEU B N 1
ATOM 810 C CA . LEU B 1 13 ? 9.343 -23.514 -18.158 1.00 16.56 13 LEU B CA 1
ATOM 811 C C . LEU B 1 13 ? 8.058 -22.686 -18.118 1.00 19.82 13 LEU B C 1
ATOM 812 O O . LEU B 1 13 ? 7.218 -22.801 -19.004 1.00 22.89 13 LEU B O 1
ATOM 817 N N . PHE B 1 14 ? 7.905 -21.848 -17.091 1.00 15.08 14 PHE B N 1
ATOM 818 C CA . PHE B 1 14 ? 6.725 -20.998 -17.016 1.00 13.52 14 PHE B CA 1
ATOM 819 C C . PHE B 1 14 ? 6.565 -20.131 -18.265 1.00 19.98 14 PHE B C 1
ATOM 820 O O . PHE B 1 14 ? 5.444 -19.878 -18.706 1.00 18.22 14 PHE B O 1
ATOM 828 N N . ASP B 1 15 ? 7.687 -19.697 -18.839 1.00 14.98 15 ASP B N 1
ATOM 829 C CA . ASP B 1 15 ? 7.689 -18.798 -20.004 1.00 19.74 15 ASP B CA 1
ATOM 830 C C . ASP B 1 15 ? 7.539 -19.530 -21.333 1.00 17.83 15 ASP B C 1
ATOM 831 O O . ASP B 1 15 ? 7.314 -18.892 -22.357 1.00 31.54 15 ASP B O 1
ATOM 836 N N . THR B 1 16 ? 7.659 -20.855 -21.334 1.00 19.06 16 THR B N 1
ATOM 837 C CA . THR B 1 16 ? 7.717 -21.594 -22.607 1.00 17.44 16 THR B CA 1
ATOM 838 C C . THR B 1 16 ? 6.756 -22.765 -22.730 1.00 22.57 16 THR B C 1
ATOM 839 O O . THR B 1 16 ? 6.535 -23.268 -23.836 1.00 22.97 16 THR B O 1
ATOM 843 N N . VAL B 1 17 ? 6.198 -23.206 -21.608 1.00 14.30 17 VAL B N 1
ATOM 844 C CA . VAL B 1 17 ? 5.230 -24.301 -21.635 1.00 16.76 17 VAL B CA 1
ATOM 845 C C . VAL B 1 17 ? 3.893 -23.847 -21.059 1.00 17.64 17 VAL B C 1
ATOM 846 O O . VAL B 1 17 ? 3.735 -23.735 -19.851 1.00 16.37 17 VAL B O 1
ATOM 850 N N . TYR B 1 18 ? 2.937 -23.584 -21.935 1.00 15.37 18 TYR B N 1
ATOM 851 C CA . TYR B 1 18 ? 1.615 -23.156 -21.501 1.00 13.93 18 TYR B CA 1
ATOM 852 C C . TYR B 1 18 ? 0.641 -23.384 -22.644 1.00 17.62 18 TYR B C 1
ATOM 853 O O . TYR B 1 18 ? 1.049 -23.624 -23.782 1.00 21.36 18 TYR B O 1
ATOM 862 N N . PRO B 1 19 ? -0.658 -23.290 -22.343 1.00 17.32 19 PRO B N 1
ATOM 863 C CA . PRO B 1 19 ? -1.674 -23.483 -23.376 1.00 17.36 19 PRO B CA 1
ATOM 864 C C . PRO B 1 19 ? -1.695 -22.300 -24.342 1.00 24.52 19 PRO B C 1
ATOM 865 O O . PRO B 1 19 ? -1.869 -21.146 -23.933 1.00 27.59 19 PRO B O 1
ATOM 869 N N . PRO B 1 20 ? -1.513 -22.579 -25.629 1.00 24.90 20 PRO B N 1
ATOM 870 C CA . PRO B 1 20 ? -1.579 -21.462 -26.578 1.00 27.76 20 PRO B CA 1
ATOM 871 C C . PRO B 1 20 ? -2.998 -20.904 -26.610 1.00 30.62 20 PRO B C 1
ATOM 872 O O . PRO B 1 20 ? -3.954 -21.589 -26.259 1.00 29.63 20 PRO B O 1
ATOM 876 N N . GLY B 1 21 ? -3.153 -19.645 -26.975 1.00 41.02 21 GLY B N 1
ATOM 877 C CA . GLY B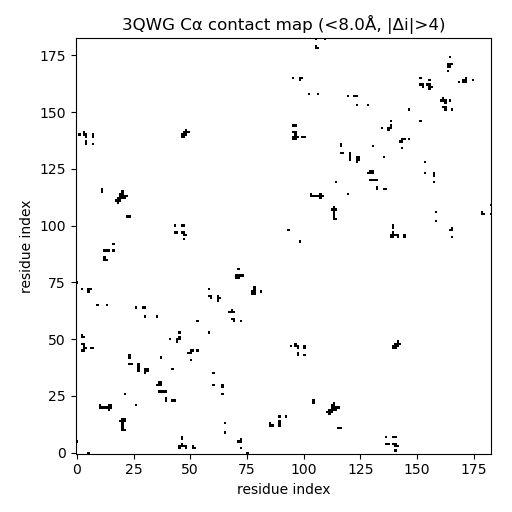 1 21 ? -4.490 -19.082 -26.940 1.00 58.91 21 GLY B CA 1
ATOM 878 C C . GLY B 1 21 ? -5.050 -19.085 -25.526 1.00 70.72 21 GLY B C 1
ATOM 879 O O . GLY B 1 21 ? -6.259 -18.962 -25.315 1.00 78.98 21 GLY B O 1
ATOM 880 N N . ARG B 1 22 ? -4.162 -19.278 -24.557 1.00 60.94 22 ARG B N 1
ATOM 881 C CA . ARG B 1 22 ? -4.388 -18.794 -23.205 1.00 57.89 22 ARG B CA 1
ATOM 882 C C . ARG B 1 22 ? -3.213 -17.919 -22.805 1.00 56.00 22 ARG B C 1
ATOM 883 O O . ARG B 1 22 ? -3.237 -16.715 -23.027 1.00 69.93 22 ARG B O 1
ATOM 891 N N . GLY B 1 23 ? -2.161 -18.534 -22.285 1.00 44.64 23 GLY B N 1
ATOM 892 C CA . GLY B 1 23 ? -0.966 -17.816 -21.882 1.00 37.84 23 GLY B CA 1
ATOM 893 C C . GLY B 1 23 ? -0.346 -18.582 -20.731 1.00 25.78 23 GLY B C 1
ATOM 894 O O . GLY B 1 23 ? -0.919 -19.576 -20.290 1.00 25.23 23 GLY B O 1
ATOM 895 N N . PRO B 1 24 ? 0.819 -18.128 -20.246 1.00 27.10 24 PRO B N 1
ATOM 896 C CA . PRO B 1 24 ? 1.572 -18.829 -19.195 1.00 27.91 24 PRO B CA 1
ATOM 897 C C . PRO B 1 24 ? 0.694 -19.162 -17.984 1.00 24.99 24 PRO B C 1
ATOM 898 O O . PRO B 1 24 ? -0.209 -18.392 -17.626 1.00 26.57 24 PRO B O 1
ATOM 902 N N . HIS B 1 25 ? 0.925 -20.298 -17.356 1.00 15.98 25 HIS B N 1
ATOM 903 C CA . HIS B 1 25 ? 0.284 -20.622 -16.114 1.00 19.16 25 HIS B CA 1
ATOM 904 C C . HIS B 1 25 ? 0.741 -19.696 -15.016 1.00 22.76 25 HIS B C 1
ATOM 905 O O . HIS B 1 25 ? 1.852 -19.270 -15.012 1.00 23.40 25 HIS B O 1
ATOM 912 N N . THR B 1 26 ? -0.147 -19.417 -14.089 1.00 20.04 26 THR B N 1
ATOM 913 C CA . THR B 1 26 ? 0.225 -18.741 -12.850 1.00 22.69 26 THR B CA 1
ATOM 914 C C . THR B 1 26 ? 0.751 -19.786 -11.885 1.00 21.08 26 THR B C 1
ATOM 915 O O . THR B 1 26 ? 0.433 -20.964 -12.008 1.00 19.00 26 THR B O 1
ATOM 919 N N . SER B 1 27 ? 1.548 -19.360 -10.917 1.00 19.09 27 SER B N 1
ATOM 920 C CA . SER B 1 27 ? 1.972 -20.252 -9.847 1.00 17.91 27 SER B CA 1
ATOM 921 C C . SER B 1 27 ? 0.770 -20.935 -9.207 1.00 25.57 27 SER B C 1
ATOM 922 O O . SER B 1 27 ? 0.824 -22.126 -8.871 1.00 22.45 27 SER B O 1
ATOM 925 N N . ALA B 1 28 ? -0.316 -20.182 -9.033 1.00 21.29 28 ALA B N 1
ATOM 926 C CA . ALA B 1 28 ? -1.503 -20.715 -8.364 1.00 24.60 28 ALA B CA 1
ATOM 927 C C . ALA B 1 28 ? -2.154 -21.851 -9.159 1.00 25.21 28 ALA B C 1
ATOM 928 O O . ALA B 1 28 ? -2.644 -22.804 -8.573 1.00 26.30 28 ALA B O 1
ATOM 9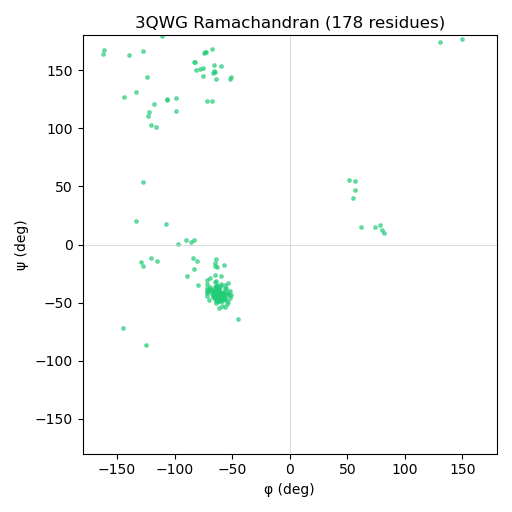30 N N . GLU B 1 29 ? -2.159 -21.756 -10.485 1.00 22.83 29 GLU B N 1
ATOM 931 C CA . GLU B 1 29 ? -2.647 -22.868 -11.304 1.00 23.54 29 GLU B CA 1
ATOM 932 C C . GLU B 1 29 ? -1.823 -24.128 -11.126 1.00 22.01 29 GLU B C 1
ATOM 933 O O . GLU B 1 29 ? -2.365 -25.228 -11.132 1.00 22.39 29 GLU B O 1
ATOM 939 N N . VAL B 1 30 ? -0.507 -23.968 -11.032 1.00 20.13 30 VAL B N 1
ATOM 940 C CA . VAL B 1 30 ? 0.380 -25.104 -10.806 1.00 21.93 30 VAL B CA 1
ATOM 941 C C . VAL B 1 30 ? 0.126 -25.762 -9.450 1.00 24.43 30 VAL B C 1
ATOM 942 O O . VAL B 1 30 ? 0.001 -26.985 -9.348 1.00 23.54 30 VAL B O 1
ATOM 946 N N . ILE B 1 31 ? 0.056 -24.946 -8.403 1.00 23.83 31 ILE B N 1
ATOM 947 C CA . ILE B 1 31 ? -0.293 -25.453 -7.080 1.00 20.07 31 ILE B CA 1
ATOM 948 C C . ILE B 1 31 ? -1.572 -26.271 -7.144 1.00 21.29 31 ILE B C 1
ATOM 949 O O . ILE B 1 31 ? -1.640 -27.359 -6.575 1.00 23.66 31 ILE B O 1
ATOM 954 N N . ALA B 1 32 ? -2.583 -25.744 -7.838 1.00 20.67 32 ALA B N 1
ATOM 955 C CA . ALA B 1 32 ? -3.881 -26.417 -7.937 1.00 26.22 32 ALA B CA 1
ATOM 956 C C . ALA B 1 32 ? -3.817 -27.717 -8.741 1.00 26.64 32 ALA B C 1
ATOM 957 O O . ALA B 1 32 ? -4.459 -28.701 -8.404 1.00 23.57 32 ALA B O 1
ATOM 959 N N . ALA B 1 33 ? -3.053 -27.709 -9.822 1.00 22.41 33 ALA B N 1
ATOM 960 C CA . ALA B 1 33 ? -2.935 -28.898 -10.659 1.00 27.44 33 ALA B CA 1
ATOM 961 C C . ALA B 1 33 ? -2.252 -30.025 -9.883 1.00 23.76 33 ALA B C 1
ATOM 962 O O . ALA B 1 33 ? -2.624 -31.184 -10.007 1.00 24.23 33 ALA B O 1
ATOM 964 N N . LEU B 1 34 ? -1.264 -29.665 -9.070 1.00 22.78 34 LEU B N 1
ATOM 965 C CA . LEU B 1 34 ? -0.547 -30.638 -8.259 1.00 30.49 34 LEU B CA 1
ATOM 966 C C . LEU B 1 34 ? -1.474 -31.214 -7.198 1.00 30.23 34 LEU B C 1
ATOM 967 O O . LEU B 1 34 ? -1.470 -32.415 -6.938 1.00 30.89 34 LEU B O 1
ATOM 972 N N . LYS B 1 35 ? -2.262 -30.345 -6.577 1.00 33.54 35 LYS B N 1
ATOM 973 C CA . LYS B 1 35 ? -3.245 -30.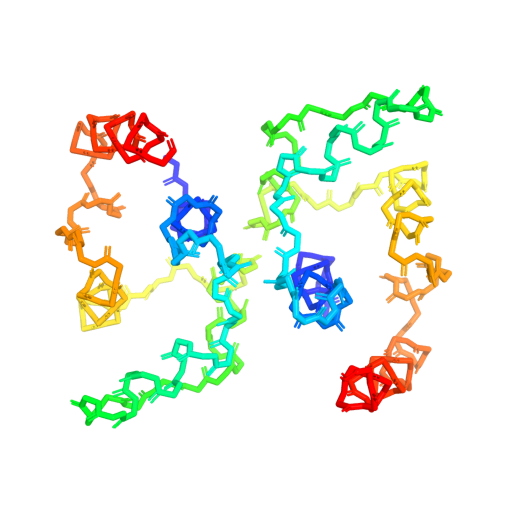779 -5.592 1.00 29.19 35 LYS B CA 1
ATOM 974 C C . LYS B 1 35 ? -4.177 -31.806 -6.222 1.00 31.37 35 LYS B C 1
ATOM 975 O O . LYS B 1 35 ? -4.509 -32.824 -5.612 1.00 33.82 35 LYS B O 1
ATOM 981 N N . ALA B 1 36 ? -4.602 -31.532 -7.450 1.00 30.92 36 ALA B N 1
ATOM 982 C CA . ALA B 1 36 ? -5.466 -32.455 -8.177 1.00 34.09 36 ALA B CA 1
ATOM 983 C C . ALA B 1 36 ? -4.770 -33.805 -8.341 1.00 40.59 36 ALA B C 1
ATOM 984 O O . ALA B 1 36 ? -5.421 -34.839 -8.475 1.00 40.46 36 ALA B O 1
ATOM 986 N N . GLU B 1 37 ? -3.439 -33.781 -8.344 1.00 39.42 37 GLU B N 1
ATOM 987 C CA . GLU B 1 37 ? -2.641 -34.992 -8.490 1.00 38.62 37 GLU B CA 1
ATOM 988 C C . GLU B 1 37 ? -2.316 -35.623 -7.138 1.00 38.96 37 GLU B C 1
ATOM 989 O O . GLU B 1 37 ? -1.583 -36.604 -7.068 1.00 47.47 37 GLU B O 1
ATOM 995 N N . GLY B 1 38 ? -2.862 -35.053 -6.071 1.00 36.38 38 GLY B N 1
ATOM 996 C CA . GLY B 1 38 ? -2.595 -35.531 -4.726 1.00 38.98 38 GLY B CA 1
ATOM 997 C C . GLY B 1 38 ? -1.251 -35.074 -4.178 1.00 44.04 38 GLY B C 1
ATOM 998 O O . GLY B 1 38 ? -0.744 -35.640 -3.207 1.00 46.28 38 GLY B O 1
ATOM 999 N N . ILE B 1 39 ? -0.666 -34.057 -4.806 1.00 32.43 39 ILE B N 1
ATOM 1000 C CA . ILE B 1 39 ? 0.614 -33.521 -4.364 1.00 34.67 39 ILE B CA 1
ATOM 1001 C C . ILE B 1 39 ? 0.399 -32.176 -3.695 1.00 40.57 39 ILE B C 1
ATOM 1002 O O . ILE B 1 39 ? -0.193 -31.262 -4.280 1.00 39.61 39 ILE B O 1
ATOM 1007 N N . THR B 1 40 ? 0.884 -32.069 -2.466 1.00 40.49 40 THR B N 1
ATOM 1008 C CA . THR B 1 40 ? 0.773 -30.845 -1.699 1.00 42.35 40 THR B CA 1
ATOM 1009 C C . THR B 1 40 ? 2.064 -30.044 -1.773 1.00 42.15 40 THR B C 1
ATOM 1010 O O . THR B 1 40 ? 3.120 -30.477 -1.306 1.00 42.47 40 THR B O 1
ATOM 1014 N N . MET B 1 41 ? 1.964 -28.876 -2.387 1.00 35.96 41 MET B N 1
ATOM 1015 C CA . MET B 1 41 ? 3.053 -27.911 -2.413 1.00 37.80 41 MET B CA 1
ATOM 1016 C C . MET B 1 41 ? 2.441 -26.566 -2.064 1.00 34.84 41 MET B C 1
ATOM 1017 O O . MET B 1 41 ? 1.419 -26.189 -2.625 1.00 40.92 41 MET B O 1
ATOM 1022 N N . SER B 1 42 ? 3.048 -25.849 -1.126 1.00 32.68 42 SER B N 1
ATOM 1023 C CA . SER B 1 42 ? 2.511 -24.562 -0.705 1.00 34.65 42 SER B CA 1
ATOM 1024 C C . SER B 1 42 ? 2.918 -23.478 -1.684 1.00 38.06 42 SER B C 1
ATOM 1025 O O . SER B 1 42 ? 3.983 -23.565 -2.304 1.00 35.88 42 SER B O 1
ATOM 1028 N N . ALA B 1 43 ? 2.074 -22.455 -1.809 1.00 33.04 43 ALA B N 1
ATOM 1029 C CA . ALA B 1 43 ? 2.382 -21.307 -2.659 1.00 37.62 43 ALA B CA 1
ATOM 1030 C C . ALA B 1 43 ? 3.668 -20.599 -2.231 1.00 34.56 43 ALA B C 1
ATOM 1031 O O . ALA B 1 43 ? 4.477 -20.231 -3.075 1.00 31.17 43 ALA B O 1
ATOM 1033 N N . PRO B 1 44 ? 3.868 -20.406 -0.916 1.00 40.22 44 PRO B N 1
ATOM 1034 C CA . PRO B 1 44 ? 5.111 -19.732 -0.521 1.00 40.19 44 PRO B CA 1
ATOM 1035 C C . PRO B 1 44 ? 6.351 -20.496 -0.964 1.00 27.52 44 PRO B C 1
ATOM 1036 O O . PRO B 1 44 ? 7.312 -19.871 -1.390 1.00 35.24 44 PRO B O 1
ATOM 1040 N N . TYR B 1 45 ? 6.337 -21.821 -0.859 1.00 28.42 45 TYR B N 1
ATOM 1041 C CA . TYR B 1 45 ? 7.493 -22.612 -1.282 1.00 31.08 45 TYR B CA 1
ATOM 1042 C C . TYR B 1 45 ? 7.757 -22.463 -2.783 1.00 26.03 45 TYR B C 1
ATOM 1043 O O . TYR B 1 45 ? 8.886 -22.254 -3.204 1.00 26.03 45 TYR B O 1
ATOM 1052 N N . LEU B 1 46 ? 6.711 -22.575 -3.587 1.00 22.19 46 LEU B N 1
ATOM 1053 C CA . LEU B 1 46 ? 6.842 -22.367 -5.032 1.00 17.49 46 LEU B CA 1
ATOM 1054 C C . LEU B 1 46 ? 7.409 -20.973 -5.328 1.00 19.68 46 LEU B C 1
ATOM 1055 O O . LEU B 1 46 ? 8.319 -20.830 -6.142 1.00 23.63 46 LEU B O 1
ATOM 1060 N N . SER B 1 47 ? 6.879 -19.953 -4.655 1.00 19.66 47 SER B N 1
ATOM 1061 C CA . SER B 1 47 ? 7.394 -18.588 -4.800 1.00 21.69 47 SER B CA 1
ATOM 1062 C C . SER B 1 47 ? 8.886 -18.522 -4.450 1.00 20.88 47 SER B C 1
ATOM 1063 O O . SER B 1 47 ? 9.667 -17.911 -5.166 1.00 21.65 47 SER B O 1
ATOM 1066 N N . GLN B 1 48 ? 9.267 -19.138 -3.330 1.00 19.86 48 GLN B N 1
ATOM 1067 C CA . GLN B 1 48 ? 10.666 -19.188 -2.902 1.00 20.02 48 GLN B CA 1
ATOM 1068 C C . GLN B 1 48 ? 11.569 -19.909 -3.922 1.00 21.75 48 GLN B C 1
ATOM 1069 O O . GLN B 1 48 ? 12.733 -19.539 -4.142 1.00 21.24 48 GLN B O 1
ATOM 1075 N N . LEU B 1 49 ? 11.032 -20.949 -4.541 1.00 22.54 49 LEU B N 1
ATOM 1076 C CA . LEU B 1 49 ? 11.801 -21.685 -5.527 1.00 23.00 49 LEU B CA 1
ATOM 1077 C C . LEU B 1 49 ? 11.968 -20.886 -6.811 1.00 22.16 49 LEU B C 1
ATOM 1078 O O . LEU B 1 49 ? 13.040 -20.899 -7.404 1.00 20.99 49 LEU B O 1
ATOM 1083 N N . ARG B 1 50 ? 10.907 -20.201 -7.232 1.00 20.56 50 ARG B N 1
ATOM 1084 C CA . ARG B 1 50 ? 10.953 -19.400 -8.458 1.00 22.07 50 ARG B CA 1
ATOM 1085 C C . ARG B 1 50 ? 11.845 -18.178 -8.307 1.00 18.48 50 ARG B C 1
ATOM 1086 O O . ARG B 1 50 ? 12.398 -17.688 -9.281 1.00 20.91 50 ARG B O 1
ATOM 1094 N N . SER B 1 51 ? 11.961 -17.675 -7.079 1.00 17.91 51 SER B N 1
ATOM 1095 C CA . SER B 1 51 ? 12.682 -16.431 -6.837 1.00 19.96 51 SER B CA 1
ATOM 1096 C C . SER B 1 51 ? 14.112 -16.698 -6.385 1.00 26.82 51 SER B C 1
ATOM 1097 O O . SER B 1 51 ? 14.884 -15.763 -6.134 1.00 26.08 51 SER B O 1
ATOM 1100 N N . GLY B 1 52 ? 14.468 -17.977 -6.304 1.00 26.06 52 GLY B N 1
ATOM 1101 C CA . GLY B 1 52 ? 15.817 -18.368 -5.918 1.00 20.96 52 GLY B CA 1
ATOM 1102 C C . GLY B 1 52 ? 16.085 -18.176 -4.437 1.00 27.49 52 GLY B C 1
ATOM 1103 O O . GLY B 1 52 ? 17.233 -18.194 -3.993 1.00 30.51 52 GLY B O 1
ATOM 1104 N N . ASN B 1 53 ? 15.023 -18.002 -3.664 1.00 24.18 53 ASN B N 1
ATOM 1105 C CA . ASN B 1 53 ? 15.143 -17.910 -2.210 1.00 26.66 53 ASN B CA 1
ATOM 1106 C C . ASN B 1 53 ? 15.482 -19.228 -1.496 1.00 33.43 53 ASN B C 1
ATOM 1107 O O . ASN B 1 53 ? 16.147 -19.227 -0.453 1.00 35.77 53 ASN B O 1
ATOM 1112 N N . ARG B 1 54 ? 14.977 -20.337 -2.030 1.00 22.10 54 ARG B N 1
ATOM 1113 C CA . ARG B 1 54 ? 15.425 -21.665 -1.629 1.00 27.50 54 ARG B CA 1
ATOM 1114 C C . ARG B 1 54 ? 15.872 -22.343 -2.913 1.00 34.30 54 ARG B C 1
ATOM 1115 O O . ARG B 1 54 ? 15.281 -22.129 -3.968 1.00 31.00 54 ARG B O 1
ATOM 1123 N N . THR B 1 55 ? 16.916 -23.151 -2.829 1.00 31.79 55 THR B N 1
ATOM 1124 C CA . THR B 1 55 ? 17.558 -23.679 -4.023 1.00 34.50 55 THR B CA 1
ATOM 1125 C C . THR B 1 55 ? 17.810 -25.179 -3.909 1.00 38.62 55 THR B C 1
ATOM 1126 O O . THR B 1 55 ? 18.643 -25.734 -4.633 1.00 36.67 55 THR B O 1
ATOM 1130 N N . ASN B 1 56 ? 17.087 -25.844 -3.011 1.00 28.34 56 ASN B N 1
ATOM 1131 C CA . ASN B 1 56 ? 17.355 -27.256 -2.757 1.00 35.86 56 ASN B CA 1
ATOM 1132 C C . ASN B 1 56 ? 16.114 -28.132 -2.871 1.00 27.94 56 ASN B C 1
ATOM 1133 O O . ASN B 1 56 ? 15.792 -28.882 -1.950 1.00 32.65 56 ASN B O 1
ATOM 1138 N N . PRO B 1 57 ? 15.413 -28.056 -4.014 1.00 27.88 57 PRO B N 1
ATOM 1139 C CA . PRO B 1 57 ? 14.199 -28.866 -4.162 1.00 23.70 57 PRO B CA 1
ATOM 1140 C C . PRO B 1 57 ? 14.529 -30.361 -4.130 1.00 35.30 57 PRO B C 1
ATOM 1141 O O . PRO B 1 57 ? 15.558 -30.779 -4.660 1.00 31.56 57 PRO B O 1
ATOM 1145 N N . SER B 1 58 ? 13.654 -31.143 -3.508 1.00 24.75 58 SER B N 1
ATOM 1146 C CA . SER B 1 58 ? 13.800 -32.587 -3.427 1.00 33.20 58 SER B CA 1
ATOM 1147 C C . SER B 1 58 ? 13.496 -33.248 -4.770 1.00 31.18 58 SER B C 1
ATOM 1148 O O . SER B 1 58 ? 12.919 -32.623 -5.658 1.00 30.54 58 SER B O 1
ATOM 1151 N N . GLY B 1 59 ? 13.869 -34.518 -4.900 1.00 33.51 59 GLY B N 1
ATOM 1152 C CA . GLY B 1 59 ? 13.470 -35.318 -6.045 1.00 33.13 59 GLY B CA 1
ATOM 1153 C C . GLY B 1 59 ? 11.966 -35.262 -6.278 1.00 35.35 59 GLY B C 1
ATOM 1154 O O . GLY B 1 59 ? 11.517 -35.109 -7.411 1.00 31.23 59 GLY B O 1
ATOM 1155 N N . ALA B 1 60 ? 11.183 -35.370 -5.209 1.00 30.85 60 ALA B N 1
ATOM 1156 C CA . ALA B 1 60 ? 9.728 -35.328 -5.328 1.00 32.75 60 ALA B CA 1
ATOM 1157 C C . ALA B 1 60 ? 9.227 -34.000 -5.907 1.00 32.23 60 ALA B C 1
ATOM 1158 O O . ALA B 1 60 ? 8.337 -33.985 -6.762 1.00 26.47 60 ALA B O 1
ATOM 1160 N N . THR B 1 61 ? 9.788 -32.893 -5.433 1.00 24.05 61 THR B N 1
ATOM 1161 C CA . THR B 1 61 ? 9.367 -31.571 -5.906 1.00 24.40 61 THR B CA 1
ATOM 1162 C C . THR B 1 61 ? 9.676 -31.423 -7.386 1.00 35.48 61 THR B C 1
ATOM 1163 O O . THR B 1 61 ? 8.835 -30.987 -8.176 1.00 30.55 61 THR B O 1
ATOM 1167 N N . MET B 1 62 ? 10.889 -31.804 -7.758 1.00 28.15 62 MET B N 1
ATOM 1168 C CA . MET B 1 62 ? 11.313 -31.703 -9.144 1.00 31.99 62 MET B CA 1
ATOM 1169 C C . MET B 1 62 ? 10.459 -32.581 -10.059 1.00 24.16 62 MET B C 1
ATOM 1170 O O . MET B 1 62 ? 10.047 -32.134 -11.121 1.00 23.68 62 MET B O 1
ATOM 1175 N N . ALA B 1 63 ? 10.200 -33.823 -9.641 1.00 24.01 63 ALA B N 1
ATOM 1176 C CA . ALA B 1 63 ? 9.342 -34.736 -10.406 1.00 23.32 63 ALA B CA 1
ATOM 1177 C C . ALA B 1 63 ? 7.923 -34.190 -10.569 1.00 24.90 63 ALA B C 1
ATOM 1178 O O . ALA B 1 63 ? 7.339 -34.266 -11.651 1.00 27.03 63 ALA B O 1
ATOM 1180 N N . ALA B 1 64 ? 7.375 -33.620 -9.497 1.00 26.81 64 ALA B N 1
ATOM 1181 C CA . ALA B 1 64 ? 6.039 -33.024 -9.534 1.00 25.29 64 ALA B CA 1
ATOM 1182 C C . ALA B 1 64 ? 5.957 -31.894 -10.559 1.00 26.88 64 ALA B C 1
ATOM 1183 O O . ALA B 1 64 ? 5.008 -31.804 -11.340 1.00 20.25 64 ALA B O 1
ATOM 1185 N N . LEU B 1 65 ? 6.944 -31.008 -10.532 1.00 18.46 65 LEU B N 1
ATOM 1186 C CA . LEU B 1 65 ? 6.946 -29.877 -11.449 1.00 19.63 65 LEU B CA 1
ATOM 1187 C C . LEU B 1 65 ? 7.220 -30.362 -12.870 1.00 17.03 65 LEU B C 1
ATOM 1188 O O . LEU B 1 65 ? 6.613 -29.886 -13.831 1.00 19.66 65 LEU B O 1
ATOM 1193 N N . ALA B 1 66 ? 8.137 -31.312 -13.009 1.00 24.95 66 ALA B N 1
ATOM 1194 C CA . ALA B 1 66 ? 8.449 -31.843 -14.329 1.00 19.29 66 ALA B CA 1
ATOM 1195 C C . ALA B 1 66 ? 7.212 -32.464 -14.975 1.00 28.47 66 ALA B C 1
ATOM 1196 O O . ALA B 1 66 ? 6.970 -32.264 -16.159 1.00 24.63 66 ALA B O 1
ATOM 1198 N N . ASN B 1 67 ? 6.427 -33.208 -14.195 1.00 29.56 67 ASN B N 1
ATOM 1199 C CA . ASN B 1 67 ? 5.240 -33.873 -14.729 1.00 25.21 67 ASN B CA 1
ATOM 1200 C C . ASN B 1 67 ? 4.203 -32.849 -15.163 1.00 18.20 67 ASN B C 1
ATOM 1201 O O . ASN B 1 67 ? 3.569 -33.009 -16.210 1.00 24.11 67 ASN B O 1
ATOM 1206 N N . PHE B 1 68 ? 4.031 -31.798 -14.359 1.00 16.00 68 PHE B N 1
ATOM 1207 C CA . PHE B 1 68 ? 3.129 -30.725 -14.758 1.00 17.02 68 PHE B CA 1
ATOM 1208 C C . PHE B 1 68 ? 3.508 -30.157 -16.120 1.00 18.51 68 PHE B C 1
ATOM 1209 O O . PHE B 1 68 ? 2.658 -29.996 -16.976 1.00 13.29 68 PHE B O 1
ATOM 1217 N N . PHE B 1 69 ? 4.792 -29.863 -16.325 1.00 16.10 69 PHE B N 1
ATOM 1218 C CA . PHE B 1 69 ? 5.208 -29.243 -17.581 1.00 18.75 69 PHE B CA 1
ATOM 1219 C C . PHE B 1 69 ? 5.486 -30.285 -18.681 1.00 16.62 69 PHE B C 1
ATOM 1220 O O . PHE B 1 69 ? 5.872 -29.938 -19.791 1.00 18.29 69 PHE B O 1
ATOM 1228 N N . ARG B 1 70 ? 5.274 -31.553 -18.340 1.00 15.87 70 ARG B N 1
ATOM 1229 C CA . ARG B 1 70 ? 5.503 -32.698 -19.227 1.00 16.73 70 ARG B CA 1
ATOM 1230 C C . ARG B 1 70 ? 6.938 -32.797 -19.771 1.00 21.40 70 ARG B C 1
ATOM 1231 O O . ARG B 1 70 ? 7.143 -33.019 -20.957 1.00 20.11 70 ARG B O 1
ATOM 1239 N N . ILE B 1 71 ? 7.920 -32.647 -18.885 1.00 18.55 71 ILE B N 1
ATOM 1240 C CA . ILE B 1 71 ? 9.325 -32.872 -19.229 1.00 19.86 71 ILE B CA 1
ATOM 1241 C C . ILE B 1 71 ? 9.913 -33.859 -18.214 1.00 20.94 71 ILE B C 1
ATOM 1242 O O . ILE B 1 71 ? 9.314 -34.089 -17.164 1.00 24.89 71 ILE B O 1
ATOM 1247 N N . LYS B 1 72 ? 11.086 -34.418 -18.496 1.00 22.35 72 LYS B N 1
ATOM 1248 C CA . LYS B 1 72 ? 11.792 -35.211 -17.481 1.00 30.09 72 LYS B CA 1
ATOM 1249 C C . LYS B 1 72 ? 12.472 -34.284 -16.475 1.00 31.89 72 LYS B C 1
ATOM 1250 O O . LYS B 1 72 ? 12.858 -33.168 -16.823 1.00 23.10 72 LYS B O 1
ATOM 1256 N N . ALA B 1 73 ? 12.629 -34.741 -15.233 1.00 25.75 73 ALA B N 1
ATOM 1257 C CA . ALA B 1 73 ? 13.253 -33.903 -14.208 1.00 26.47 73 ALA B CA 1
ATOM 1258 C C . ALA B 1 73 ? 14.707 -33.588 -14.549 1.00 31.71 73 ALA B C 1
ATOM 1259 O O . ALA B 1 73 ? 15.317 -32.710 -13.935 1.00 31.42 73 ALA B O 1
ATOM 1261 N N . ALA B 1 74 ? 15.255 -34.302 -15.530 1.00 26.10 74 ALA B N 1
ATOM 1262 C CA . ALA B 1 74 ? 16.641 -34.092 -15.946 1.00 27.38 74 ALA B CA 1
ATOM 1263 C C . ALA B 1 74 ? 16.769 -32.695 -16.532 1.00 35.67 74 ALA B C 1
ATOM 1264 O O . ALA B 1 74 ? 17.859 -32.151 -16.654 1.00 34.84 74 ALA B O 1
ATOM 1266 N N . TYR B 1 75 ? 15.632 -32.123 -16.900 1.00 27.28 75 TYR B N 1
ATOM 1267 C CA . TYR B 1 75 ? 15.584 -30.745 -17.353 1.00 28.45 75 TYR B CA 1
ATOM 1268 C C . TYR B 1 75 ? 16.239 -29.851 -16.300 1.00 26.17 75 TYR B C 1
ATOM 1269 O O . TYR B 1 75 ? 16.849 -28.836 -16.618 1.00 26.29 75 TYR B O 1
ATOM 1278 N N . PHE B 1 76 ? 16.097 -30.238 -15.041 1.00 24.49 76 PHE B N 1
ATOM 1279 C CA . PHE B 1 76 ? 16.632 -29.434 -13.953 1.00 35.68 76 PHE B CA 1
ATOM 1280 C C . PHE B 1 76 ? 18.068 -29.795 -13.600 1.00 38.86 76 PHE B C 1
ATOM 1281 O O . PHE B 1 76 ? 18.809 -28.960 -13.091 1.00 41.91 76 PHE B O 1
ATOM 1289 N N . THR B 1 77 ? 18.456 -31.039 -13.865 1.00 37.09 77 THR B N 1
ATOM 1290 C CA . THR B 1 77 ? 19.706 -31.567 -13.322 1.00 37.85 77 THR B CA 1
ATOM 1291 C C . THR B 1 77 ? 20.735 -31.902 -14.390 1.00 41.20 77 THR B C 1
ATOM 1292 O O . THR B 1 77 ? 21.917 -32.104 -14.097 1.00 48.30 77 THR B O 1
ATOM 1296 N N . ASP B 1 78 ? 20.280 -31.953 -15.632 1.00 35.83 78 ASP B N 1
ATOM 1297 C CA . ASP B 1 78 ? 21.107 -32.392 -16.736 1.00 44.17 78 ASP B CA 1
ATOM 1298 C C . ASP B 1 78 ? 21.180 -31.293 -17.789 1.00 48.94 78 ASP B C 1
ATOM 1299 O O . ASP B 1 78 ? 20.173 -30.962 -18.413 1.00 46.61 78 ASP B O 1
ATOM 1304 N N . ASP B 1 79 ? 22.371 -30.732 -17.985 1.00 40.94 79 ASP B N 1
ATOM 1305 C CA . ASP B 1 79 ? 22.542 -29.598 -18.895 1.00 45.05 79 ASP B CA 1
ATOM 1306 C C . ASP B 1 79 ? 22.183 -29.927 -20.344 1.00 41.02 79 ASP B C 1
ATOM 1307 O O . ASP B 1 79 ? 21.528 -29.134 -21.038 1.00 38.21 79 ASP B O 1
ATOM 1312 N N . GLU B 1 80 ? 22.614 -31.096 -20.803 1.00 36.46 80 GLU B N 1
ATOM 1313 C CA . GLU B 1 80 ? 22.468 -31.449 -22.208 1.00 41.84 80 GLU B CA 1
ATOM 1314 C C . GLU B 1 80 ? 21.001 -31.675 -22.581 1.00 42.94 80 GLU B C 1
ATOM 1315 O O . GLU B 1 80 ? 20.560 -31.291 -23.669 1.00 45.39 80 GLU B O 1
ATOM 1321 N N . TYR B 1 81 ? 20.242 -32.280 -21.673 1.00 36.43 81 TYR B N 1
ATOM 1322 C CA . TYR B 1 81 ? 18.806 -32.466 -21.890 1.00 39.38 81 TYR B CA 1
ATOM 1323 C C . TYR B 1 81 ? 18.086 -31.123 -21.829 1.00 39.46 81 TYR B C 1
ATOM 1324 O O . TYR B 1 81 ? 17.134 -30.884 -22.571 1.00 33.46 81 TYR B O 1
ATOM 1333 N N . TYR B 1 82 ? 18.546 -30.253 -20.934 1.00 40.49 82 TYR B N 1
ATOM 1334 C CA . TYR B 1 82 ? 17.978 -28.915 -20.809 1.00 39.91 82 TYR B CA 1
ATOM 1335 C C . TYR B 1 82 ? 18.143 -28.112 -22.106 1.00 37.14 82 TYR B C 1
ATOM 1336 O O . TYR B 1 82 ? 17.183 -27.592 -22.655 1.00 34.84 82 TYR B O 1
ATOM 1345 N N . GLU B 1 83 ? 19.374 -28.011 -22.590 1.00 45.58 83 GLU B N 1
ATOM 1346 C CA . GLU B 1 83 ? 19.640 -27.244 -23.797 1.00 50.32 83 GLU B CA 1
ATOM 1347 C C . GLU B 1 83 ? 18.840 -27.825 -24.950 1.00 45.15 83 GLU B C 1
ATOM 1348 O O . GLU B 1 83 ? 18.184 -27.096 -25.699 1.00 41.86 83 GLU B O 1
ATOM 1354 N N . LYS B 1 84 ? 18.889 -29.147 -25.074 1.00 40.46 84 LYS B N 1
ATOM 1355 C CA . LYS B 1 84 ? 18.191 -29.842 -26.141 1.00 46.73 84 LYS B CA 1
ATOM 1356 C C . LYS B 1 84 ? 16.701 -29.545 -26.076 1.00 43.34 84 LYS B C 1
ATOM 1357 O O . LYS B 1 84 ? 16.089 -29.121 -27.058 1.00 41.04 84 LYS B O 1
ATOM 1363 N N . LEU B 1 85 ? 16.116 -29.764 -24.906 1.00 39.85 85 LEU B N 1
ATOM 1364 C CA . LEU B 1 85 ? 14.673 -29.656 -24.768 1.00 39.24 85 LEU B CA 1
ATOM 1365 C C . LEU B 1 85 ? 14.178 -28.211 -24.829 1.00 39.07 85 LEU B C 1
ATOM 1366 O O . LEU B 1 85 ? 13.118 -27.939 -25.391 1.00 31.62 85 LEU B O 1
ATOM 1371 N N . ASP B 1 86 ? 14.937 -27.287 -24.252 1.00 36.46 86 ASP B N 1
ATOM 1372 C CA . ASP B 1 86 ? 14.517 -25.890 -24.246 1.00 36.44 86 ASP B CA 1
ATOM 1373 C C . ASP B 1 86 ? 14.289 -25.365 -25.659 1.00 34.45 86 ASP B C 1
ATOM 1374 O O . ASP B 1 86 ? 13.332 -24.636 -25.919 1.00 42.99 86 ASP B O 1
ATOM 1379 N N . LYS B 1 87 ? 15.180 -25.738 -26.565 1.00 36.65 87 LYS B N 1
ATOM 1380 C CA . LYS B 1 87 ? 15.069 -25.325 -27.961 1.00 47.07 87 LYS B CA 1
ATOM 1381 C C . LYS B 1 87 ? 13.813 -25.870 -28.632 1.00 39.95 87 LYS B C 1
ATOM 1382 O O . LYS B 1 87 ? 13.103 -25.139 -29.313 1.00 43.59 87 LYS B O 1
ATOM 1388 N N . GLU B 1 88 ? 13.532 -27.154 -28.440 1.00 39.36 88 GLU B N 1
ATOM 1389 C CA . GLU B 1 88 ? 12.363 -27.760 -29.078 1.00 45.79 88 GLU B CA 1
ATOM 1390 C C . GLU B 1 88 ? 11.045 -27.279 -28.447 1.00 45.19 88 GLU B C 1
ATOM 1391 O O . GLU B 1 88 ? 10.003 -27.202 -29.114 1.00 40.14 88 GLU B O 1
ATOM 1397 N N . LEU B 1 89 ? 11.096 -26.958 -27.157 1.00 32.22 89 LEU B N 1
ATOM 1398 C CA . LEU B 1 89 ? 9.953 -26.353 -26.481 1.00 38.56 89 LEU B CA 1
ATOM 1399 C C . LEU B 1 89 ? 9.690 -24.964 -27.049 1.00 33.54 89 LEU B C 1
ATOM 1400 O O . LEU B 1 89 ? 8.551 -24.603 -27.329 1.00 39.52 89 LEU B O 1
ATOM 1405 N N . GLN B 1 90 ? 10.751 -24.182 -27.220 1.00 39.00 90 GLN B N 1
ATOM 1406 C CA . GLN B 1 90 ? 10.606 -22.853 -27.803 1.00 41.56 90 GLN B CA 1
ATOM 1407 C C . GLN B 1 90 ? 9.984 -22.951 -29.187 1.00 42.98 90 GLN B C 1
ATOM 1408 O O . GLN B 1 90 ? 9.033 -22.238 -29.506 1.00 43.67 90 GLN B O 1
ATOM 1414 N N . TRP B 1 91 ? 10.519 -23.845 -30.010 1.00 45.03 91 TRP B N 1
ATOM 1415 C CA . TRP B 1 91 ? 10.064 -23.948 -31.391 1.00 46.24 91 TRP B CA 1
ATOM 1416 C C . TRP B 1 91 ? 8.632 -24.467 -31.486 1.00 45.92 91 TRP B C 1
ATOM 1417 O O . TRP B 1 91 ? 7.851 -23.988 -32.305 1.00 45.68 91 TRP B O 1
ATOM 1428 N N . LEU B 1 92 ? 8.282 -25.433 -30.644 1.00 40.77 92 LEU B N 1
ATOM 1429 C CA . LEU B 1 92 ? 6.912 -25.938 -30.637 1.00 47.64 92 LEU B CA 1
ATOM 1430 C C . LEU B 1 92 ? 5.892 -24.788 -30.675 1.00 63.01 92 LEU B C 1
ATOM 1431 O O . LEU B 1 92 ? 5.141 -24.658 -31.642 1.00 74.44 92 LEU B O 1
ATOM 1436 N N . CYS B 1 93 ? 5.878 -23.971 -29.627 1.00 62.16 93 CYS B N 1
ATOM 1437 C CA . CYS B 1 93 ? 4.956 -22.844 -29.546 1.00 68.18 93 CYS B CA 1
ATOM 1438 C C . CYS B 1 93 ? 5.421 -21.688 -30.425 1.00 69.20 93 CYS B C 1
ATOM 1439 O O . CYS B 1 93 ? 5.473 -21.808 -31.649 1.00 60.69 93 CYS B O 1
#

B-factor: mean 34.5, std 16.07, range [10.52, 149.5]

Foldseek 3Di:
DFQLVLLVLLQQQQDDPVPHGDDLVVLQVVCVVVVHHDDSVVSVCRNVVVDGDDDPVVLCSSCVVSVHDSVLRVPPVCVVVVSVVSNVVSVVD/DAQLVLLVLLQQQFDDPVPHGDDLVVLQVVLVVVVHHDDSVVSVCRNVVVDRDDDPVRLCSSCVVSVHDSCCRVPPVSVVVVSVVSNVVD

Solvent-accessible surface area: 10096 Å² total; per-residue (Å²): 101,58,14,4,11,4,0,6,75,0,4,23,8,15,47,37,74,92,127,11,10,27,12,19,72,59,0,34,60,37,4,160,93,126,73,56,134,16,57,67,84,48,0,42,65,0,7,2,32,70,110,82,128,10,62,58,81,20,27,42,5,0,2,100,44,3,218,20,146,32,36,0,14,98,52,82,130,73,20,97,155,34,15,133,106,15,64,156,77,31,108,117,109,102,62,21,4,11,6,0,5,69,0,5,27,11,32,60,40,117,92,122,9,9,28,14,17,71,59,0,34,57,32,4,157,93,134,70,62,138,19,58,59,90,44,0,44,65,0,8,3,24,71,119,100,132,12,62,60,80,21,29,44,5,0,2,108,47,5,219,15,143,36,30,0,13,98,42,88,123,27,35,103,120,30,20,126,111,29,82,186,152,97

Organism: Mycobacterium tuberculosis (strain ATCC 25618 / H37Rv) (NCBI:txid83332)

GO terms:
  GO:0005576 extracellular region (C, IDA)
  GO:0005829 cytosol (C, IDA)
  GO:0003677 DNA binding (F, IDA)
  GO:0045893 positive regulation of DNA-templated transcription (P, IDA)
  GO:0052572 response to host immune response (P, IEP)
  GO:0050708 regulation of protein secretion (P, IDA)
  GO:0005576 extracellular region (C, HDA)
  GO:0005886 plasma membrane (C, HDA)
  GO:0042802 identical protein binding (F, IPI)

Radius of gyration: 15.97 Å; Cα contacts (8 Å, |Δi|>4): 206; chains: 2; bounding box: 35×39×35 Å

CATH classification: 1.10.260.40